Protein AF-A0A9E5RUR2-F1 (afdb_monomer_lite)

Sequence (190 aa):
MLRKEYLVLLLGFGLNFSSSQAFAQVNQTTQKNIPFQICAEAKNWVRPSASKQKEYLTNLKTRYSNAQIQALGGTYWTYNFFAFVDYPGGSGVFDINNLSGLWSLKKGDSTENKKCTPISSIKGKNEADIWLFNYQPIKIKWVNRNYVMVVKPIQKGWKSVHFSRLENQEKLPLTVVTESGKKLQVLKYE

Foldseek 3Di:
DDDDDDDDDDPPPPPPPPPPPDPPPPPPFPKDWWDKDFFKKQFAADQDDLVVLLVQVVVVPPPDDPVCSVCSLPPLCPAFKEKDQAQCPPVRVVSSCSSNRVVPDDVPSMDGDPVDDDRNPRDQAWKMKMKGFQKDWDTWMQTPNAIETEIAGHNGMMTIMMTTDPDRDNWHRYWYAYPVRHTGDYHTDD

Structure (mmCIF, N/CA/C/O backbone):
data_AF-A0A9E5RUR2-F1
#
_entry.id   AF-A0A9E5RUR2-F1
#
loop_
_atom_site.group_PDB
_atom_site.id
_atom_site.type_symbol
_atom_site.label_atom_id
_atom_site.label_alt_id
_atom_site.label_comp_id
_atom_site.labe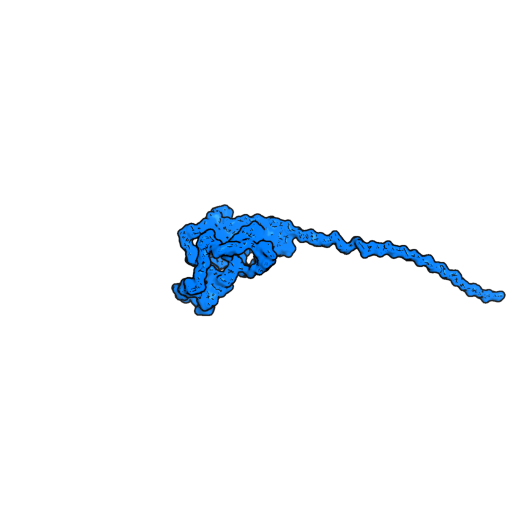l_asym_id
_atom_site.label_entity_id
_atom_site.label_seq_id
_atom_site.pdbx_PDB_ins_code
_atom_site.Cartn_x
_atom_site.Cartn_y
_atom_site.Cartn_z
_atom_site.occupancy
_atom_site.B_iso_or_equiv
_atom_site.auth_seq_id
_atom_site.auth_comp_id
_atom_site.auth_asym_id
_atom_site.auth_atom_id
_atom_site.pdbx_PDB_model_num
ATOM 1 N N . MET A 1 1 ? -11.014 -58.051 87.529 1.00 40.22 1 MET A N 1
ATOM 2 C CA . MET A 1 1 ? -9.684 -57.773 86.940 1.00 40.22 1 MET A CA 1
ATOM 3 C C . MET A 1 1 ? -9.913 -57.030 85.629 1.00 40.22 1 MET A C 1
ATOM 5 O O . MET A 1 1 ? -10.767 -57.453 84.865 1.00 40.22 1 MET A O 1
ATOM 9 N N . LEU A 1 2 ? -9.282 -55.865 85.465 1.00 44.00 2 LEU A N 1
ATOM 10 C CA . LEU A 1 2 ? -9.560 -54.837 84.451 1.00 44.00 2 LEU A CA 1
ATOM 11 C C . LEU A 1 2 ? -9.105 -55.200 83.023 1.00 44.00 2 LEU A C 1
ATOM 13 O O . LEU A 1 2 ? -8.036 -55.785 82.881 1.00 44.00 2 LEU A O 1
ATOM 17 N N . ARG A 1 3 ? -9.812 -54.678 82.002 1.00 39.91 3 ARG A N 1
ATOM 18 C CA . ARG A 1 3 ? -9.364 -53.673 80.986 1.00 39.91 3 ARG A CA 1
ATOM 19 C C . ARG A 1 3 ? -10.403 -53.641 79.835 1.00 39.91 3 ARG A C 1
ATOM 21 O O . ARG A 1 3 ? -10.704 -54.686 79.286 1.00 39.91 3 ARG A O 1
ATOM 28 N N . LYS A 1 4 ? -11.194 -52.577 79.622 1.00 46.53 4 LYS A N 1
ATOM 29 C CA . LYS A 1 4 ? -10.898 -51.284 78.955 1.00 46.53 4 LYS A CA 1
ATOM 30 C C . LYS A 1 4 ? -10.484 -51.490 77.480 1.00 46.53 4 LYS A C 1
ATOM 32 O O . LYS A 1 4 ? -9.401 -52.013 77.264 1.00 46.53 4 LYS A O 1
ATOM 37 N N . GLU A 1 5 ? -11.310 -51.073 76.505 1.00 44.47 5 GLU A N 1
ATOM 38 C CA . GLU A 1 5 ? -11.056 -49.887 75.650 1.00 44.47 5 GLU A CA 1
ATOM 39 C C . GLU A 1 5 ? -11.956 -49.734 74.389 1.00 44.47 5 GLU A C 1
ATOM 41 O O . GLU A 1 5 ? -12.167 -50.656 73.613 1.00 44.47 5 GLU A O 1
ATOM 46 N N . TYR A 1 6 ? -12.468 -48.501 74.276 1.00 44.66 6 TYR A N 1
ATOM 47 C CA . TYR A 1 6 ? -12.846 -47.625 73.153 1.00 44.66 6 TYR A CA 1
ATOM 48 C C . TYR A 1 6 ? -13.725 -48.042 71.955 1.00 44.66 6 TYR A C 1
ATOM 50 O O . TYR A 1 6 ? -13.314 -48.650 70.973 1.00 44.66 6 TYR A O 1
ATOM 58 N N . LEU A 1 7 ? -14.920 -47.447 72.015 1.00 43.47 7 LEU A N 1
ATOM 59 C CA . LEU A 1 7 ? -15.779 -46.944 70.945 1.00 43.47 7 LEU A CA 1
ATOM 60 C C . LEU A 1 7 ? -15.027 -45.943 70.036 1.00 43.47 7 LEU A C 1
ATOM 62 O O . LEU A 1 7 ? -14.484 -44.957 70.536 1.00 43.47 7 LEU A O 1
ATOM 66 N N . VAL A 1 8 ? -15.075 -46.128 68.714 1.00 46.00 8 VAL A N 1
ATOM 67 C CA . VAL A 1 8 ? -14.781 -45.071 67.729 1.00 46.00 8 VAL A CA 1
ATOM 68 C C . VAL A 1 8 ? -15.955 -44.987 66.756 1.00 46.00 8 VAL A C 1
ATOM 70 O O . VAL A 1 8 ? -16.108 -45.812 65.859 1.00 46.00 8 VAL A O 1
ATOM 73 N N . LEU A 1 9 ? -16.806 -43.983 66.969 1.00 47.66 9 LEU A N 1
ATOM 74 C CA . LEU A 1 9 ? -17.793 -43.510 66.001 1.00 47.66 9 LEU A CA 1
ATOM 75 C C . LEU A 1 9 ? -17.073 -42.600 64.996 1.00 47.66 9 LEU A C 1
ATOM 77 O O . LEU A 1 9 ? -16.611 -41.523 65.366 1.00 47.66 9 LEU A O 1
ATOM 81 N N . LEU A 1 10 ? -17.012 -43.003 63.728 1.00 46.03 10 LEU A N 1
ATOM 82 C CA . LEU A 1 10 ? -16.655 -42.109 62.625 1.00 46.03 10 LEU A CA 1
ATOM 83 C C . LEU A 1 10 ? -17.937 -41.663 61.917 1.00 46.03 10 LEU A C 1
ATOM 85 O O . LEU A 1 10 ? -18.484 -42.362 61.067 1.00 46.03 10 LEU A O 1
ATOM 89 N N . LEU A 1 11 ? -18.412 -40.474 62.291 1.00 46.78 11 LEU A N 1
ATOM 90 C CA . LEU A 1 11 ? -19.378 -39.697 61.519 1.00 46.78 11 LEU A CA 1
ATOM 91 C C . LEU A 1 11 ? -18.666 -39.145 60.278 1.00 46.78 11 LEU A C 1
ATOM 93 O O . LEU A 1 11 ? -17.965 -38.136 60.343 1.00 46.78 11 LEU A O 1
ATOM 97 N N . GLY A 1 12 ? -18.836 -39.817 59.141 1.00 43.31 12 GLY A N 1
ATOM 98 C CA . GLY A 1 12 ? -18.434 -39.296 57.839 1.00 43.31 12 GLY A CA 1
ATOM 99 C C . GLY A 1 12 ? -19.376 -38.179 57.393 1.00 43.31 12 GLY A C 1
ATOM 100 O O . GLY A 1 12 ? -20.397 -38.442 56.764 1.00 43.31 12 GLY A O 1
ATOM 101 N N . PHE A 1 13 ? -19.033 -36.930 57.708 1.00 48.16 13 PHE A N 1
ATOM 102 C CA . PHE A 1 13 ? -19.621 -35.749 57.075 1.00 48.16 13 PHE A CA 1
ATOM 103 C C . PHE A 1 13 ? -19.185 -35.698 55.603 1.00 48.16 13 PHE A C 1
ATOM 105 O O . PHE A 1 13 ? -18.086 -35.254 55.274 1.00 48.16 13 PHE A O 1
ATOM 112 N N . GLY A 1 14 ? -20.056 -36.160 54.706 1.00 42.34 14 GLY A N 1
ATOM 113 C CA . GLY A 1 14 ? -19.927 -35.939 53.269 1.00 42.34 14 GLY A CA 1
ATOM 114 C C . GLY A 1 14 ? -20.193 -34.473 52.932 1.00 42.34 14 GLY A C 1
ATOM 115 O O . GLY A 1 14 ? -21.334 -34.076 52.708 1.00 42.34 14 GLY A O 1
ATOM 116 N N . LEU A 1 15 ? -19.141 -33.656 52.902 1.00 51.44 15 LEU A N 1
ATOM 117 C CA . LEU A 1 15 ? -19.192 -32.317 52.324 1.00 51.44 15 LEU A CA 1
ATOM 118 C C . LEU A 1 15 ? -19.245 -32.452 50.797 1.00 51.44 15 LEU A C 1
ATOM 120 O O . LEU A 1 15 ? -18.219 -32.594 50.135 1.00 51.44 15 LEU A O 1
ATOM 124 N N . ASN A 1 16 ? -20.454 -32.401 50.237 1.00 46.28 16 ASN A N 1
ATOM 125 C CA . ASN A 1 16 ? -20.679 -32.206 48.805 1.00 46.28 16 ASN A CA 1
ATOM 126 C C . ASN A 1 16 ? -20.265 -30.779 48.409 1.00 46.28 16 ASN A C 1
ATOM 128 O O . ASN A 1 16 ? -21.106 -29.906 48.196 1.00 46.28 16 ASN A O 1
ATOM 132 N N . PHE A 1 17 ? -18.962 -30.519 48.305 1.00 48.41 17 PHE A N 1
ATOM 133 C CA . PHE A 1 17 ? -18.476 -29.355 47.573 1.00 48.41 17 PHE A CA 1
ATOM 134 C C . PHE A 1 17 ? -18.684 -29.618 46.080 1.00 48.41 17 PHE A C 1
ATOM 136 O O . PHE A 1 17 ? -17.860 -30.246 45.421 1.00 48.41 17 PHE A O 1
ATOM 143 N N . SER A 1 18 ? -19.804 -29.134 45.539 1.00 46.62 18 SER A N 1
ATOM 144 C CA . SER A 1 18 ? -19.985 -28.975 44.093 1.00 46.62 18 SER A CA 1
ATOM 145 C C . SER A 1 18 ? -19.058 -27.860 43.601 1.00 46.62 18 SER A C 1
ATOM 147 O O . SER A 1 18 ? -19.453 -26.706 43.454 1.00 46.62 18 SER A O 1
ATOM 149 N N . SER A 1 19 ? -17.790 -28.190 43.371 1.00 50.53 19 SER A N 1
ATOM 150 C CA . SER A 1 19 ? -16.776 -27.327 42.761 1.00 50.53 19 SER A CA 1
ATOM 151 C C . SER A 1 19 ? -16.984 -27.226 41.243 1.00 50.53 19 SER A C 1
ATOM 153 O O . SER A 1 19 ? -16.138 -27.608 40.441 1.00 50.53 19 SER A O 1
ATOM 155 N N . SER A 1 20 ? -18.141 -26.715 40.814 1.00 49.44 20 SER A N 1
ATOM 156 C CA . SER A 1 20 ? -18.468 -26.546 39.386 1.00 49.44 20 SER A CA 1
ATOM 157 C C . SER A 1 20 ? -19.026 -25.165 39.045 1.00 49.44 20 SER A C 1
ATOM 159 O O . SER A 1 20 ? -19.852 -25.022 38.151 1.00 49.44 20 SER A O 1
ATOM 161 N N . GLN A 1 21 ? -18.549 -24.123 39.726 1.00 49.12 21 GLN A N 1
ATOM 162 C CA . GLN A 1 21 ? -18.802 -22.729 39.343 1.00 49.12 21 GLN A CA 1
ATOM 163 C C . GLN A 1 21 ? -17.517 -21.900 39.435 1.00 49.12 21 GLN A C 1
ATOM 165 O O . GLN A 1 21 ? -17.414 -20.958 40.209 1.00 49.12 21 GLN A O 1
ATOM 170 N N . ALA A 1 22 ? -16.503 -22.270 38.654 1.00 50.56 22 ALA A N 1
ATOM 171 C CA . ALA A 1 22 ? -15.286 -21.468 38.525 1.00 50.56 22 ALA A CA 1
ATOM 172 C C . ALA A 1 22 ? -14.710 -21.468 37.100 1.00 50.56 22 ALA A C 1
ATOM 174 O O . ALA A 1 22 ? -13.510 -21.337 36.939 1.00 50.56 22 ALA A O 1
ATOM 175 N N . PHE A 1 23 ? -15.532 -21.602 36.052 1.00 48.41 23 PHE A N 1
ATOM 176 C CA . PHE A 1 23 ? -15.069 -21.440 34.663 1.00 48.41 23 PHE A CA 1
ATOM 177 C C . PHE A 1 23 ? -16.163 -20.853 33.767 1.00 48.41 23 PHE A C 1
ATOM 179 O O . PHE A 1 23 ? -16.603 -21.467 32.802 1.00 48.41 23 PHE A O 1
ATOM 186 N N . ALA A 1 24 ? -16.626 -19.646 34.086 1.00 46.50 24 ALA A N 1
ATOM 187 C CA . ALA A 1 24 ? -17.445 -18.865 33.159 1.00 46.50 24 ALA A CA 1
ATOM 188 C C . ALA A 1 24 ? -17.141 -17.364 33.249 1.00 46.50 24 ALA A C 1
ATOM 190 O O . ALA A 1 24 ? -18.028 -16.530 33.122 1.00 46.50 24 ALA A O 1
ATOM 191 N N . GLN A 1 25 ? -15.870 -16.994 33.420 1.00 43.62 25 GLN A N 1
ATOM 192 C CA . GLN A 1 25 ? -15.400 -15.718 32.880 1.00 43.62 25 GLN A CA 1
ATOM 193 C C . GLN A 1 25 ? -14.874 -15.983 31.474 1.00 43.62 25 GLN A C 1
ATOM 195 O O . GLN A 1 25 ? -13.675 -16.052 31.218 1.00 43.62 25 GLN A O 1
ATOM 200 N N . VAL A 1 26 ? -15.813 -16.219 30.555 1.00 50.88 26 VAL A N 1
ATOM 201 C CA . VAL A 1 26 ? -15.530 -16.204 29.122 1.00 50.88 26 VAL A CA 1
ATOM 202 C C . VAL A 1 26 ? -14.996 -14.812 28.818 1.00 50.88 26 VAL A C 1
ATOM 204 O O . VAL A 1 26 ? -15.726 -13.832 28.959 1.00 50.88 26 VAL A O 1
ATOM 207 N N . ASN A 1 27 ? -13.715 -14.735 28.452 1.00 52.34 27 ASN A N 1
ATOM 208 C CA . ASN A 1 27 ? -13.050 -13.534 27.963 1.00 52.34 27 ASN A CA 1
ATOM 209 C C . ASN A 1 27 ? -13.950 -12.832 26.941 1.00 52.34 27 ASN A C 1
ATOM 211 O O . ASN A 1 27 ? -13.979 -13.209 25.765 1.00 52.34 27 ASN A O 1
ATOM 215 N N . GLN A 1 28 ? -14.681 -11.804 27.376 1.00 53.41 28 GLN A N 1
ATOM 216 C CA . GLN A 1 28 ? -15.317 -10.871 26.465 1.00 53.41 28 GLN A CA 1
ATOM 217 C C . GLN A 1 28 ? -14.180 -10.192 25.713 1.00 53.41 28 GLN A C 1
ATOM 219 O O . GLN A 1 28 ? -13.524 -9.282 26.215 1.00 53.41 28 GLN A O 1
ATOM 224 N N . THR A 1 29 ? -13.892 -10.703 24.519 1.00 64.62 29 THR A N 1
ATOM 225 C CA . THR A 1 29 ? -12.925 -10.093 23.620 1.00 64.62 29 THR A CA 1
ATOM 226 C C . THR A 1 29 ? -13.444 -8.693 23.324 1.00 64.62 29 THR A C 1
ATOM 228 O O . THR A 1 29 ? -14.440 -8.536 22.616 1.00 64.62 29 THR A O 1
ATOM 231 N N . THR A 1 30 ? -12.812 -7.675 23.908 1.00 78.31 30 THR A N 1
ATOM 232 C CA . THR A 1 30 ? -13.179 -6.275 23.710 1.00 78.31 30 THR A CA 1
ATOM 233 C C . THR A 1 30 ? -12.906 -5.910 22.259 1.00 78.31 30 THR A C 1
ATOM 235 O O . THR A 1 30 ? -11.788 -5.595 21.857 1.00 78.31 30 THR A O 1
ATOM 238 N N . GLN A 1 31 ? -13.952 -6.016 21.442 1.00 90.88 31 GLN A N 1
ATOM 239 C CA . GLN A 1 31 ? -13.914 -5.670 20.035 1.00 90.88 31 GLN A CA 1
ATOM 240 C C . GLN A 1 31 ? -14.379 -4.228 19.865 1.00 90.88 31 GLN A C 1
ATOM 242 O O . GLN A 1 31 ? -15.533 -3.906 20.142 1.00 90.88 31 GLN A O 1
ATOM 247 N N . LYS A 1 32 ? -13.508 -3.372 19.336 1.00 95.38 32 LYS A N 1
ATOM 248 C CA . LYS A 1 32 ? -13.843 -1.978 19.019 1.00 95.38 32 LYS A CA 1
ATOM 249 C C . LYS A 1 32 ? -13.792 -1.756 17.513 1.00 95.38 32 LYS A C 1
ATOM 251 O O . LYS A 1 32 ? -12.826 -2.149 16.866 1.00 95.38 32 LYS A O 1
ATOM 256 N N . ASN A 1 33 ? -14.820 -1.129 16.943 1.00 97.44 33 ASN A N 1
ATOM 257 C CA . ASN A 1 33 ? -14.765 -0.678 15.551 1.00 97.44 33 ASN A CA 1
ATOM 258 C C . ASN A 1 33 ? -13.808 0.515 15.446 1.00 97.44 33 ASN A C 1
ATOM 260 O O . ASN A 1 33 ? -13.862 1.426 16.272 1.00 97.44 33 ASN A O 1
ATOM 264 N N . ILE A 1 34 ? -12.947 0.500 14.433 1.00 97.62 34 ILE A N 1
ATOM 265 C CA . ILE A 1 34 ? -11.976 1.558 14.166 1.00 97.62 34 ILE A CA 1
ATOM 266 C C . ILE A 1 34 ? -12.432 2.306 12.912 1.00 97.62 34 ILE A C 1
ATOM 268 O O . ILE A 1 34 ? -12.448 1.710 11.829 1.00 97.62 34 ILE A O 1
ATOM 272 N N . PRO A 1 35 ? -12.849 3.578 13.040 1.00 97.25 35 PRO A N 1
ATOM 273 C CA . PRO A 1 35 ? -13.135 4.415 11.886 1.00 97.25 35 PRO A CA 1
ATOM 274 C C . PRO A 1 35 ? -11.892 4.551 11.008 1.00 97.25 35 PRO A C 1
ATOM 276 O O . PRO A 1 35 ? -10.777 4.664 11.514 1.00 97.25 35 PRO A O 1
ATOM 279 N N . PHE A 1 36 ? -12.096 4.567 9.696 1.00 97.06 36 PHE A N 1
ATOM 280 C CA . PHE A 1 36 ? -11.038 4.808 8.724 1.00 97.06 36 PHE A CA 1
ATOM 281 C C . PHE A 1 36 ? -11.534 5.748 7.631 1.00 97.06 36 PHE A C 1
ATOM 283 O O . PHE A 1 36 ? -12.740 5.905 7.426 1.00 97.06 36 PHE A O 1
ATOM 290 N N . GLN A 1 37 ? -10.595 6.354 6.916 1.00 97.00 37 GLN A N 1
ATOM 291 C CA . GLN A 1 37 ? -10.859 7.239 5.791 1.00 97.00 37 GLN A CA 1
ATOM 292 C C . GLN A 1 37 ? -10.083 6.759 4.569 1.00 97.00 37 GLN A C 1
ATOM 294 O O . GLN A 1 37 ? -8.944 6.319 4.686 1.00 97.00 37 GLN A O 1
ATOM 299 N N . ILE A 1 38 ? -10.700 6.841 3.389 1.00 97.56 38 ILE A N 1
ATOM 300 C CA . ILE A 1 38 ? -9.982 6.682 2.121 1.00 97.56 38 ILE A CA 1
ATOM 301 C C . ILE A 1 38 ? -9.390 8.051 1.782 1.00 97.56 38 ILE A C 1
ATOM 303 O O . ILE A 1 38 ? -10.133 9.013 1.575 1.00 97.56 38 ILE A O 1
ATOM 307 N N . CYS A 1 39 ? -8.064 8.135 1.780 1.00 96.19 39 CYS A N 1
ATOM 308 C CA . CYS A 1 39 ? -7.330 9.392 1.663 1.00 96.19 39 CYS A CA 1
ATOM 309 C C . CYS A 1 39 ? -6.874 9.693 0.246 1.00 96.19 39 CYS A C 1
ATOM 311 O O . CYS A 1 39 ? -6.894 10.843 -0.182 1.00 96.19 39 CYS A O 1
ATOM 313 N N . ALA A 1 40 ? -6.564 8.653 -0.513 1.00 96.50 40 ALA A N 1
ATOM 314 C CA . ALA A 1 40 ? -6.399 8.743 -1.948 1.00 96.50 40 ALA A CA 1
ATOM 315 C C . ALA A 1 40 ? -6.949 7.473 -2.588 1.00 96.50 40 ALA A C 1
ATOM 317 O O . ALA A 1 40 ? -6.889 6.393 -1.999 1.00 96.50 40 ALA A O 1
ATOM 318 N N . GLU A 1 41 ? -7.503 7.597 -3.787 1.00 97.69 41 GLU A N 1
ATOM 319 C CA . GLU A 1 41 ? -8.008 6.457 -4.539 1.00 97.69 41 GLU A CA 1
ATOM 320 C C . GLU A 1 41 ? -7.836 6.672 -6.038 1.00 97.69 41 GLU A C 1
ATOM 322 O O . GLU A 1 41 ? -8.225 7.707 -6.569 1.00 97.69 41 GLU A O 1
ATOM 327 N N . ALA A 1 42 ? -7.342 5.649 -6.730 1.00 98.12 42 ALA A N 1
ATOM 328 C CA . ALA A 1 42 ? -7.355 5.562 -8.182 1.00 98.12 42 ALA A CA 1
ATOM 329 C C . ALA A 1 42 ? -8.209 4.360 -8.606 1.00 98.12 42 ALA A C 1
ATOM 331 O O . ALA A 1 42 ? -7.714 3.241 -8.733 1.00 98.12 42 ALA A O 1
ATOM 332 N N . LYS A 1 43 ? -9.518 4.571 -8.801 1.00 97.25 43 LYS A N 1
ATOM 333 C CA . LYS A 1 43 ? -10.512 3.494 -9.024 1.00 97.25 43 LYS A CA 1
ATOM 334 C C . LYS A 1 43 ? -10.240 2.645 -10.262 1.00 97.25 43 LYS A C 1
ATOM 336 O O . LYS A 1 43 ? -10.557 1.461 -10.288 1.00 97.25 43 LYS A O 1
ATOM 341 N N . ASN A 1 44 ? -9.693 3.269 -11.300 1.00 96.44 44 ASN A N 1
ATOM 342 C CA . ASN A 1 44 ? -9.475 2.637 -12.598 1.00 96.44 44 ASN A CA 1
ATOM 343 C C . ASN A 1 44 ? -8.040 2.164 -12.812 1.00 96.44 44 ASN A C 1
ATOM 345 O O . ASN A 1 44 ? -7.762 1.580 -13.857 1.00 96.44 44 ASN A O 1
ATOM 349 N N . TRP A 1 45 ? -7.152 2.402 -11.847 1.00 97.62 45 TRP A N 1
ATOM 350 C CA . TRP A 1 45 ? -5.760 2.011 -11.972 1.00 97.62 45 TRP A CA 1
ATOM 351 C C . TRP A 1 45 ? -5.624 0.492 -12.026 1.00 97.62 45 TRP A C 1
ATOM 353 O O . TRP A 1 45 ? -6.193 -0.230 -11.209 1.00 97.62 45 TRP A O 1
ATOM 363 N N . VAL A 1 46 ? -4.842 0.014 -12.984 1.00 97.00 46 VAL A N 1
ATOM 364 C CA . VAL A 1 46 ? -4.497 -1.397 -13.126 1.00 97.00 46 VAL A CA 1
ATOM 365 C C . VAL A 1 46 ? -3.000 -1.503 -12.910 1.00 97.00 46 VAL A C 1
ATOM 367 O O . VAL A 1 46 ? -2.235 -0.806 -13.579 1.00 97.00 46 VAL A O 1
ATOM 370 N N . ARG A 1 47 ? -2.582 -2.386 -11.995 1.00 96.19 47 ARG A N 1
ATOM 371 C CA . ARG A 1 47 ? -1.159 -2.670 -11.795 1.00 96.19 47 ARG A CA 1
ATOM 372 C C . ARG A 1 47 ? -0.531 -3.055 -13.142 1.00 96.19 47 ARG A C 1
ATOM 374 O O . ARG A 1 47 ? -1.112 -3.891 -13.839 1.00 96.19 47 ARG A O 1
ATOM 381 N N . PRO A 1 48 ? 0.619 -2.471 -13.530 1.00 97.31 48 PRO A N 1
ATOM 382 C CA . PRO A 1 48 ? 1.267 -2.815 -14.789 1.00 97.31 48 PRO A CA 1
ATOM 383 C C . PRO A 1 48 ? 1.490 -4.324 -14.937 1.00 97.31 48 PRO A C 1
ATOM 385 O O . PRO A 1 48 ? 1.626 -5.062 -13.965 1.00 97.31 48 PRO A O 1
ATOM 388 N N . SER A 1 49 ? 1.572 -4.804 -16.175 1.00 96.88 49 SER A N 1
ATOM 389 C CA . SER A 1 49 ? 2.049 -6.168 -16.421 1.00 96.88 49 SER A CA 1
ATOM 390 C C . SER A 1 49 ? 3.499 -6.320 -15.948 1.00 96.88 49 SER A C 1
ATOM 392 O O . SER A 1 49 ? 4.265 -5.359 -16.038 1.00 96.88 49 SER A O 1
ATOM 394 N N . ALA A 1 50 ? 3.912 -7.537 -15.590 1.00 96.94 50 ALA A N 1
ATOM 395 C CA . ALA A 1 50 ? 5.297 -7.850 -15.229 1.00 96.94 50 ALA A CA 1
ATOM 396 C C . ALA A 1 50 ? 6.328 -7.363 -16.269 1.00 96.94 50 ALA A C 1
ATOM 398 O O . ALA A 1 50 ? 7.359 -6.811 -15.900 1.00 96.94 50 ALA A O 1
ATOM 399 N N . SER A 1 51 ? 6.029 -7.506 -17.566 1.00 97.62 51 SER A N 1
ATOM 400 C CA . SER A 1 51 ? 6.901 -7.023 -18.647 1.00 97.62 51 SER A CA 1
ATOM 401 C C . SER A 1 51 ? 7.095 -5.501 -18.591 1.00 97.62 51 SER A C 1
ATOM 403 O O . SER A 1 51 ? 8.232 -5.049 -18.488 1.00 97.62 51 SER A O 1
ATOM 405 N N . LYS A 1 52 ? 6.005 -4.722 -18.531 1.00 98.00 52 LYS A N 1
ATOM 406 C CA . LYS A 1 52 ? 6.059 -3.256 -18.366 1.00 98.00 52 LYS A CA 1
ATOM 407 C C . LYS A 1 52 ? 6.766 -2.814 -17.086 1.00 98.00 52 LYS A C 1
ATOM 409 O O . LYS A 1 52 ? 7.494 -1.831 -17.108 1.00 98.00 52 LYS A O 1
ATOM 414 N N . GLN A 1 53 ? 6.562 -3.524 -15.976 1.00 97.94 53 GLN A N 1
ATOM 415 C CA . GLN A 1 53 ? 7.263 -3.231 -14.725 1.00 97.94 53 GLN A CA 1
ATOM 416 C C . GLN A 1 53 ? 8.773 -3.427 -14.884 1.00 97.94 53 GLN A C 1
ATOM 418 O O . GLN A 1 53 ? 9.553 -2.552 -14.522 1.00 97.94 53 GLN A O 1
ATOM 423 N N . LYS A 1 54 ? 9.191 -4.554 -15.467 1.00 97.19 54 LYS A N 1
ATOM 424 C CA . LYS A 1 54 ? 10.604 -4.851 -15.715 1.00 97.19 54 LYS A CA 1
ATOM 425 C C . LYS A 1 54 ? 11.250 -3.826 -16.643 1.00 97.19 54 LYS A C 1
ATOM 427 O O . LYS A 1 54 ? 12.347 -3.353 -16.359 1.00 97.19 54 LYS A O 1
ATOM 432 N N . GLU A 1 55 ? 10.566 -3.495 -17.734 1.00 97.56 55 GLU A N 1
ATOM 433 C CA . GLU A 1 55 ? 10.986 -2.475 -18.696 1.00 97.56 55 GLU A CA 1
ATOM 434 C C . GLU A 1 55 ? 11.169 -1.119 -18.005 1.00 97.56 55 GLU A C 1
ATOM 436 O O . GLU A 1 55 ? 12.238 -0.519 -18.096 1.00 97.56 55 GLU A O 1
ATOM 441 N N . TYR A 1 56 ? 10.172 -0.680 -17.233 1.00 97.44 56 TYR A N 1
ATOM 442 C CA . TYR A 1 56 ? 10.238 0.570 -16.482 1.00 97.44 56 TYR A CA 1
ATOM 443 C C . TYR A 1 56 ? 11.425 0.612 -15.514 1.00 97.44 56 TYR A C 1
ATOM 445 O O . TYR A 1 56 ? 12.220 1.550 -15.555 1.00 97.44 56 TYR A O 1
ATOM 453 N N . LEU A 1 57 ? 11.592 -0.422 -14.683 1.00 96.69 57 LEU A N 1
ATOM 454 C CA . LEU A 1 57 ? 12.694 -0.475 -13.718 1.00 96.69 57 LEU A CA 1
ATOM 455 C C . LEU A 1 57 ? 14.067 -0.526 -14.405 1.00 96.69 57 LEU A C 1
ATOM 457 O O . LEU A 1 57 ? 15.027 0.028 -13.880 1.00 96.69 57 LEU A O 1
ATOM 461 N N . THR A 1 58 ? 14.157 -1.142 -15.587 1.00 96.44 58 THR A N 1
ATOM 462 C CA . THR A 1 58 ? 15.381 -1.170 -16.406 1.00 96.44 58 THR A CA 1
ATOM 463 C C . THR A 1 58 ? 15.710 0.216 -16.969 1.00 96.44 58 THR A C 1
ATOM 465 O O . THR A 1 58 ? 16.878 0.602 -17.038 1.00 96.44 58 THR A O 1
ATOM 468 N N . ASN A 1 59 ? 14.686 0.989 -17.336 1.00 96.25 59 ASN A N 1
ATOM 469 C CA . ASN A 1 59 ? 14.842 2.345 -17.859 1.00 96.25 59 ASN A CA 1
ATOM 470 C C . ASN A 1 59 ? 15.243 3.364 -16.781 1.00 96.25 59 ASN A C 1
ATOM 472 O O . ASN A 1 59 ? 15.847 4.386 -17.111 1.00 96.25 59 ASN A O 1
ATOM 476 N N . LEU A 1 60 ? 15.001 3.073 -15.498 1.00 92.88 60 LEU A N 1
ATOM 477 C CA . LEU A 1 60 ? 15.544 3.822 -14.358 1.00 92.88 60 LEU A CA 1
ATOM 478 C C . LEU A 1 60 ? 17.014 3.453 -14.100 1.00 92.88 60 LEU A C 1
ATOM 480 O O . LEU A 1 60 ? 17.381 2.988 -13.015 1.00 92.88 60 LEU A O 1
ATOM 484 N N . LYS A 1 61 ? 17.846 3.645 -15.134 1.00 80.25 61 LYS A N 1
ATOM 485 C CA . LYS A 1 61 ? 19.278 3.321 -15.155 1.00 80.25 61 LYS A CA 1
ATOM 486 C C . LYS A 1 61 ? 19.938 3.714 -13.829 1.00 80.25 61 LYS A C 1
ATOM 488 O O . LYS A 1 61 ? 19.701 4.807 -13.329 1.00 80.25 61 LYS A O 1
ATOM 493 N N . THR A 1 62 ? 20.739 2.793 -13.288 1.00 84.75 62 THR A N 1
ATOM 494 C CA . THR A 1 62 ? 21.541 2.903 -12.050 1.00 84.75 62 THR A CA 1
ATOM 495 C C . THR A 1 62 ? 20.797 3.058 -10.716 1.00 84.75 62 THR A C 1
ATOM 497 O O . THR A 1 62 ? 21.448 2.944 -9.679 1.00 84.75 62 THR A O 1
ATOM 500 N N . ARG A 1 63 ? 19.463 3.227 -10.680 1.00 93.56 63 ARG A N 1
ATOM 501 C CA . ARG A 1 63 ? 18.719 3.309 -9.403 1.00 93.56 63 ARG 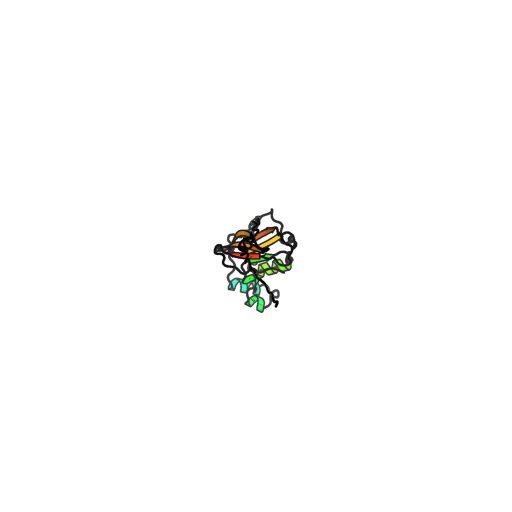A CA 1
ATOM 502 C C . ARG A 1 63 ? 18.514 1.949 -8.736 1.00 93.56 63 ARG A C 1
ATOM 504 O O . ARG A 1 63 ? 18.640 1.852 -7.518 1.00 93.56 63 ARG A O 1
ATOM 511 N N . TYR A 1 64 ? 18.178 0.921 -9.517 1.00 94.31 64 TYR A N 1
ATOM 512 C CA . TYR A 1 64 ? 17.866 -0.419 -9.012 1.00 94.31 64 TYR A CA 1
ATOM 513 C C . TYR A 1 64 ? 18.863 -1.454 -9.521 1.00 94.31 64 TYR A C 1
ATOM 515 O O . TYR A 1 64 ? 19.276 -1.435 -10.680 1.00 94.31 64 TYR A O 1
ATOM 523 N N . SER A 1 65 ? 19.236 -2.385 -8.644 1.00 94.00 65 SER A N 1
ATOM 524 C CA . SER A 1 65 ? 20.107 -3.504 -9.005 1.00 94.00 65 SER A CA 1
ATOM 525 C C . SER A 1 65 ? 19.425 -4.451 -9.997 1.00 94.00 65 SER A C 1
ATOM 527 O O . SER A 1 65 ? 18.199 -4.592 -10.012 1.00 94.00 65 SER A O 1
ATOM 529 N N . ASN A 1 66 ? 20.225 -5.194 -10.768 1.00 94.19 66 ASN A N 1
ATOM 530 C CA . ASN A 1 66 ? 19.705 -6.241 -11.652 1.00 94.19 66 ASN A CA 1
ATOM 531 C C . ASN A 1 66 ? 18.832 -7.251 -10.892 1.00 94.19 66 ASN A C 1
ATOM 533 O O . ASN A 1 66 ? 17.794 -7.658 -11.405 1.00 94.19 66 ASN A O 1
ATOM 537 N N . ALA A 1 67 ? 19.197 -7.611 -9.656 1.00 94.25 67 ALA A N 1
ATOM 538 C CA . ALA A 1 67 ? 18.400 -8.507 -8.821 1.00 94.25 67 ALA A CA 1
ATOM 539 C C . ALA A 1 67 ? 17.000 -7.935 -8.525 1.00 94.25 67 ALA A C 1
ATOM 541 O O . ALA A 1 67 ? 16.003 -8.634 -8.701 1.00 94.25 67 ALA A O 1
ATOM 542 N N . GLN A 1 68 ? 16.905 -6.652 -8.154 1.00 93.19 68 GLN A N 1
ATOM 543 C CA . GLN A 1 68 ? 15.616 -5.983 -7.931 1.00 93.19 68 GLN A CA 1
ATOM 544 C C . GLN A 1 68 ? 14.772 -5.921 -9.208 1.00 93.19 68 GLN A C 1
ATOM 546 O O . GLN A 1 68 ? 13.568 -6.167 -9.151 1.00 93.19 68 GLN A O 1
ATOM 551 N N . ILE A 1 69 ? 15.397 -5.646 -10.356 1.00 95.06 69 ILE A N 1
ATOM 552 C CA . ILE A 1 69 ? 14.723 -5.609 -11.661 1.00 95.06 69 ILE A CA 1
ATOM 553 C C . ILE A 1 69 ? 14.170 -6.992 -12.031 1.00 95.06 69 ILE A C 1
ATOM 555 O O . ILE A 1 69 ? 13.010 -7.099 -12.431 1.00 95.06 69 ILE A O 1
ATOM 559 N N . GLN A 1 70 ? 14.962 -8.062 -11.884 1.00 94.88 70 GLN A N 1
ATOM 560 C CA . GLN A 1 70 ? 14.496 -9.429 -12.162 1.00 94.88 70 GLN A CA 1
ATOM 561 C C . GLN A 1 70 ? 13.371 -9.852 -11.211 1.00 94.88 70 GLN A C 1
ATOM 563 O O . GLN A 1 70 ? 12.435 -10.525 -11.634 1.00 94.88 70 GLN A O 1
ATOM 568 N N . ALA A 1 71 ? 13.418 -9.395 -9.959 1.00 94.88 71 ALA A N 1
ATOM 569 C CA . ALA A 1 71 ? 12.348 -9.580 -8.986 1.00 94.88 71 ALA A CA 1
ATOM 570 C C . ALA A 1 71 ? 11.164 -8.604 -9.171 1.00 94.88 71 ALA A C 1
ATOM 572 O O . ALA A 1 71 ? 10.275 -8.572 -8.323 1.00 94.88 71 ALA A O 1
ATOM 573 N N . LEU A 1 72 ? 11.141 -7.798 -10.243 1.00 93.94 72 LEU A N 1
ATOM 574 C CA . LEU A 1 72 ? 10.094 -6.816 -10.574 1.00 93.94 72 LEU A CA 1
ATOM 575 C C . LEU A 1 72 ? 9.871 -5.716 -9.520 1.00 93.94 72 LEU A C 1
ATOM 577 O O . LEU A 1 72 ? 8.866 -5.012 -9.561 1.00 93.94 72 LEU A O 1
ATOM 581 N N . GLY A 1 73 ? 10.811 -5.545 -8.592 1.00 88.12 73 GLY A N 1
ATOM 582 C CA . GLY A 1 73 ? 10.675 -4.693 -7.410 1.00 88.12 73 GLY A CA 1
ATOM 583 C C . GLY A 1 73 ? 10.536 -5.459 -6.090 1.00 88.12 73 GLY A C 1
ATOM 584 O O . GLY A 1 73 ? 10.393 -4.851 -5.031 1.00 88.12 73 GLY A O 1
ATOM 585 N N . GLY A 1 74 ? 10.612 -6.792 -6.130 1.00 91.56 74 GLY A N 1
ATOM 586 C CA . GLY A 1 74 ? 10.685 -7.656 -4.956 1.00 91.56 74 GLY A CA 1
ATOM 587 C C . GLY A 1 74 ? 9.386 -7.688 -4.153 1.00 91.56 74 GLY A C 1
ATOM 588 O O . GLY A 1 74 ? 8.308 -7.994 -4.672 1.00 91.56 74 GLY A O 1
ATOM 589 N N . THR A 1 75 ? 9.482 -7.397 -2.858 1.00 91.88 75 THR A N 1
ATOM 590 C CA . THR A 1 75 ? 8.340 -7.428 -1.932 1.00 91.88 75 THR A CA 1
ATOM 591 C C . THR A 1 75 ? 7.270 -6.401 -2.306 1.00 91.88 75 THR A C 1
ATOM 593 O O . THR A 1 75 ? 6.085 -6.726 -2.302 1.00 91.88 75 THR A O 1
ATOM 596 N N . TYR A 1 76 ? 7.649 -5.198 -2.741 1.00 93.81 76 TYR A N 1
ATOM 597 C CA . TYR A 1 76 ? 6.679 -4.179 -3.158 1.00 93.81 76 TYR A CA 1
ATOM 598 C C . TYR A 1 76 ? 5.862 -4.598 -4.387 1.00 93.81 76 TYR A C 1
ATOM 600 O O . TYR A 1 76 ? 4.698 -4.229 -4.512 1.00 93.81 76 TYR A O 1
ATOM 608 N N . TRP A 1 77 ? 6.416 -5.423 -5.275 1.00 95.38 77 TRP A N 1
ATOM 609 C CA . TRP A 1 77 ? 5.666 -5.920 -6.428 1.00 95.38 77 TRP A CA 1
ATOM 610 C C . TRP A 1 77 ? 4.707 -7.063 -6.088 1.00 95.38 77 TRP A C 1
ATOM 612 O O . TRP A 1 77 ? 3.670 -7.229 -6.728 1.00 95.38 77 TRP A O 1
ATOM 622 N N . THR A 1 78 ? 5.049 -7.880 -5.096 1.00 92.62 78 THR A N 1
ATOM 623 C CA . THR A 1 78 ? 4.319 -9.119 -4.780 1.00 92.62 78 THR A CA 1
ATOM 624 C C . THR A 1 78 ? 3.216 -8.916 -3.746 1.00 92.62 78 THR A C 1
ATOM 626 O O . THR A 1 78 ? 2.238 -9.663 -3.727 1.00 92.62 78 THR A O 1
ATOM 629 N N . TYR A 1 79 ? 3.321 -7.876 -2.919 1.00 96.81 79 TYR A N 1
ATOM 630 C CA . TYR A 1 79 ? 2.337 -7.576 -1.887 1.00 96.81 79 TYR A CA 1
ATOM 631 C C . TYR A 1 79 ? 1.203 -6.679 -2.415 1.00 96.81 79 TYR A C 1
ATOM 633 O O . TYR A 1 79 ? 1.374 -5.861 -3.324 1.00 96.81 79 TYR A O 1
ATOM 641 N N . ASN A 1 80 ? 0.016 -6.840 -1.821 1.00 97.88 80 ASN A N 1
ATOM 642 C CA . ASN A 1 80 ? -1.181 -6.038 -2.118 1.00 97.88 80 ASN A CA 1
ATOM 643 C C . ASN A 1 80 ? -1.566 -5.081 -0.981 1.00 97.88 80 ASN A C 1
ATOM 645 O O . ASN A 1 80 ? -2.544 -4.347 -1.110 1.00 97.88 80 ASN A O 1
ATOM 649 N N . PHE A 1 81 ? -0.818 -5.111 0.122 1.00 98.38 81 PHE A N 1
ATOM 650 C CA . PHE A 1 81 ? -1.063 -4.304 1.310 1.00 98.38 81 PHE A CA 1
ATOM 651 C C . PHE A 1 81 ? 0.267 -3.807 1.849 1.00 98.38 81 PHE A C 1
ATOM 653 O O . PHE A 1 81 ? 1.096 -4.635 2.234 1.00 98.38 81 PHE A O 1
ATOM 660 N N . PHE A 1 82 ? 0.462 -2.492 1.888 1.00 97.50 82 PHE A N 1
ATOM 661 C CA . PHE A 1 82 ? 1.608 -1.874 2.559 1.00 97.50 82 PHE A CA 1
ATOM 662 C C . PHE A 1 82 ? 1.085 -1.079 3.743 1.00 97.50 82 PHE A C 1
ATOM 664 O O . PHE A 1 82 ? 0.186 -0.269 3.558 1.00 97.50 82 PHE A O 1
ATOM 671 N N . ALA A 1 83 ? 1.600 -1.329 4.937 1.00 96.12 83 ALA A N 1
ATOM 672 C CA . ALA A 1 83 ? 1.196 -0.636 6.149 1.00 96.12 83 ALA A CA 1
ATOM 673 C C . ALA A 1 83 ? 2.334 0.253 6.644 1.00 96.12 83 ALA A C 1
ATOM 675 O O . ALA A 1 83 ? 3.461 -0.218 6.803 1.00 96.12 83 ALA A O 1
ATOM 676 N N . PHE A 1 84 ? 2.004 1.506 6.923 1.00 94.38 84 PHE A N 1
ATOM 677 C CA . PHE A 1 84 ? 2.918 2.545 7.364 1.00 94.38 84 PHE A CA 1
ATOM 678 C C . PHE A 1 84 ? 2.447 3.084 8.705 1.00 94.38 84 PHE A C 1
ATOM 680 O O . PHE A 1 84 ? 1.269 3.404 8.881 1.00 94.38 84 PHE A O 1
ATOM 687 N N . VAL A 1 85 ? 3.378 3.191 9.642 1.00 93.88 85 VAL A N 1
ATOM 688 C CA . VAL A 1 85 ? 3.180 3.936 10.891 1.00 93.88 85 VAL A CA 1
ATOM 689 C C . VAL A 1 85 ? 4.003 5.212 10.935 1.00 93.88 85 VAL A C 1
ATOM 691 O O . VAL A 1 85 ? 3.675 6.106 11.702 1.00 93.88 85 VAL A O 1
ATOM 694 N N . ASP A 1 86 ? 5.008 5.317 10.073 1.00 92.12 86 ASP A N 1
A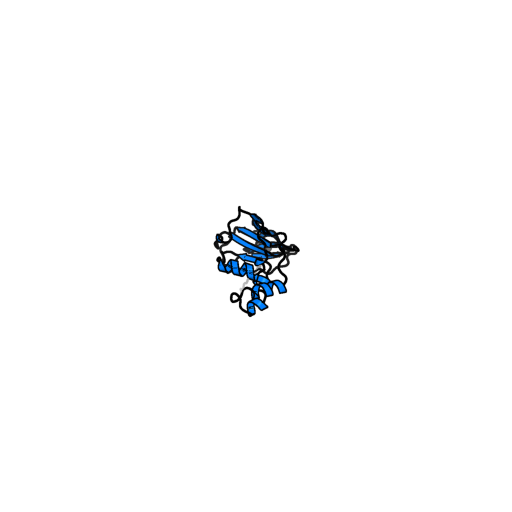TOM 695 C CA . ASP A 1 86 ? 5.871 6.474 9.912 1.00 92.12 86 ASP A CA 1
ATOM 696 C C . ASP A 1 86 ? 6.057 6.774 8.429 1.00 92.12 86 ASP A C 1
ATOM 698 O O . ASP A 1 86 ? 5.904 5.904 7.565 1.00 92.12 86 ASP A O 1
ATOM 702 N N . TYR A 1 87 ? 6.382 8.030 8.137 1.00 91.62 87 TYR A N 1
ATOM 703 C CA . TYR A 1 87 ? 6.706 8.462 6.789 1.00 91.62 87 TYR A CA 1
ATOM 704 C C . TYR A 1 87 ? 8.020 7.816 6.305 1.00 91.62 87 TYR A C 1
ATOM 706 O O . TYR A 1 87 ? 9.069 8.093 6.889 1.00 91.62 87 TYR A O 1
ATOM 714 N N . PRO A 1 88 ? 8.023 7.071 5.180 1.00 89.88 88 PRO A N 1
ATOM 715 C CA . PRO A 1 88 ? 9.236 6.467 4.605 1.00 89.88 88 PRO A CA 1
ATOM 716 C C . PRO A 1 88 ? 10.306 7.461 4.113 1.00 89.88 88 PRO A C 1
ATOM 718 O O . PRO A 1 88 ? 11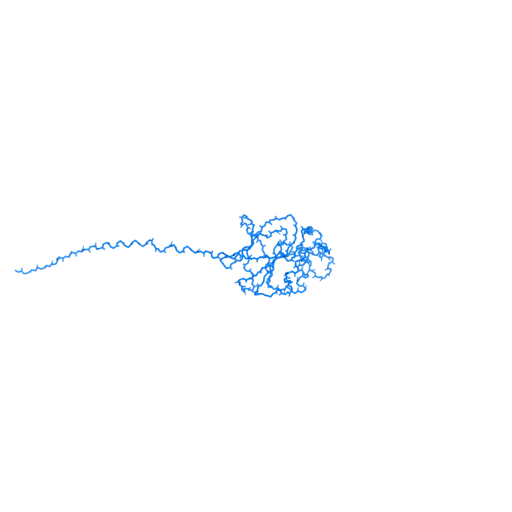.325 7.058 3.553 1.00 89.88 88 PRO A O 1
ATOM 721 N N . GLY A 1 89 ? 10.064 8.769 4.231 1.00 92.56 89 GLY A N 1
ATOM 722 C CA . GLY A 1 89 ? 10.859 9.798 3.571 1.00 92.56 89 GLY A CA 1
ATOM 723 C C . GLY A 1 89 ? 10.514 9.937 2.085 1.00 92.56 89 GLY A C 1
ATOM 724 O O . GLY A 1 89 ? 9.889 9.067 1.478 1.00 92.56 89 GLY A O 1
ATOM 725 N N . GLY A 1 90 ? 10.944 11.046 1.474 1.00 91.44 90 GLY A N 1
ATOM 726 C CA . GLY A 1 90 ? 10.650 11.323 0.061 1.00 91.44 90 GLY A CA 1
ATOM 727 C C . GLY A 1 90 ? 11.232 10.262 -0.871 1.00 91.44 90 GLY A C 1
ATOM 728 O O . GLY A 1 90 ? 10.536 9.749 -1.744 1.00 91.44 90 GLY A O 1
ATOM 729 N N . SER A 1 91 ? 12.484 9.868 -0.626 1.00 92.69 91 SER A N 1
ATOM 730 C CA . SER A 1 91 ? 13.153 8.795 -1.370 1.00 92.69 91 SER A CA 1
ATOM 731 C C . SER A 1 91 ? 12.495 7.431 -1.154 1.00 92.69 91 SER A C 1
ATOM 733 O O . SER A 1 91 ? 12.363 6.672 -2.109 1.00 92.69 91 SER A O 1
ATOM 735 N N . GLY A 1 92 ? 12.043 7.127 0.069 1.00 93.44 92 GLY A N 1
ATOM 736 C CA . GLY A 1 92 ? 11.350 5.872 0.362 1.00 93.44 92 GLY A CA 1
ATOM 737 C C . GLY A 1 92 ? 10.007 5.792 -0.355 1.00 93.44 92 GLY A C 1
ATOM 738 O O . GLY A 1 92 ? 9.734 4.809 -1.036 1.00 93.44 92 GLY A O 1
ATOM 739 N N . VAL A 1 93 ? 9.198 6.855 -0.304 1.00 93.69 93 VAL A N 1
ATOM 740 C CA . VAL A 1 93 ? 7.935 6.923 -1.057 1.00 93.69 93 VAL A CA 1
ATOM 741 C C . VAL A 1 93 ? 8.172 6.829 -2.564 1.00 93.69 93 VAL A C 1
ATOM 743 O O . VAL A 1 93 ? 7.434 6.125 -3.253 1.00 93.69 93 VAL A O 1
ATOM 746 N N . PHE A 1 94 ? 9.218 7.478 -3.081 1.00 94.06 94 PHE A N 1
ATOM 747 C CA . PHE A 1 94 ? 9.612 7.345 -4.482 1.00 94.06 94 PHE A CA 1
ATOM 748 C C . PHE A 1 94 ? 9.909 5.884 -4.850 1.00 94.06 94 PHE A C 1
ATOM 750 O O . PHE A 1 94 ? 9.344 5.368 -5.815 1.00 94.06 94 PHE A O 1
ATOM 757 N N . ASP A 1 95 ? 10.729 5.187 -4.060 1.00 94.88 95 ASP A N 1
ATOM 758 C CA . ASP A 1 95 ? 11.058 3.785 -4.321 1.00 94.88 95 ASP A CA 1
ATOM 759 C C . ASP A 1 95 ? 9.837 2.870 -4.202 1.00 94.88 95 ASP A C 1
ATOM 761 O O . ASP A 1 95 ? 9.613 2.044 -5.084 1.00 94.88 95 ASP A O 1
ATOM 765 N N . ILE A 1 96 ? 8.992 3.050 -3.186 1.00 95.56 96 ILE A N 1
ATOM 766 C CA . ILE A 1 96 ? 7.752 2.276 -3.037 1.00 95.56 96 ILE A CA 1
ATOM 767 C C . ILE A 1 96 ? 6.857 2.469 -4.266 1.00 95.56 96 ILE A C 1
ATOM 769 O O . ILE A 1 96 ? 6.328 1.490 -4.799 1.00 95.56 96 ILE A O 1
ATOM 773 N N . ASN A 1 97 ? 6.708 3.700 -4.763 1.00 96.00 97 ASN A N 1
ATOM 774 C CA . ASN A 1 97 ? 5.887 3.983 -5.942 1.00 96.00 97 ASN A CA 1
ATOM 775 C C . ASN A 1 97 ? 6.412 3.273 -7.197 1.00 96.00 97 ASN A C 1
ATOM 777 O O . ASN A 1 97 ? 5.638 2.679 -7.952 1.00 96.00 97 ASN A O 1
ATOM 781 N N . ASN A 1 98 ? 7.727 3.286 -7.404 1.00 96.88 98 ASN A N 1
ATOM 782 C CA . ASN A 1 98 ? 8.348 2.640 -8.556 1.00 96.88 98 ASN A CA 1
ATOM 783 C C . ASN A 1 98 ? 8.300 1.112 -8.453 1.00 96.88 98 ASN A C 1
ATOM 785 O O . ASN A 1 98 ? 7.889 0.429 -9.392 1.00 96.88 98 ASN A O 1
ATOM 789 N N . LEU A 1 99 ? 8.662 0.560 -7.295 1.00 96.69 99 LEU A N 1
ATOM 790 C CA . LEU A 1 99 ? 8.774 -0.884 -7.084 1.00 96.69 99 LEU A CA 1
ATOM 791 C C . LEU A 1 99 ? 7.405 -1.580 -6.986 1.00 96.69 99 LEU A C 1
ATOM 793 O O . LEU A 1 99 ? 7.315 -2.776 -7.249 1.00 96.69 99 LEU A O 1
ATOM 797 N N . SER A 1 100 ? 6.334 -0.851 -6.658 1.00 96.88 100 SER A N 1
ATOM 798 C CA . SER A 1 100 ? 4.959 -1.384 -6.600 1.00 96.88 100 SER A CA 1
ATOM 799 C C . SER A 1 100 ? 4.140 -1.204 -7.883 1.00 96.88 100 SER A C 1
ATOM 801 O O . SER A 1 100 ? 3.040 -1.752 -7.999 1.00 96.88 100 SER A O 1
ATOM 803 N N . GLY A 1 101 ? 4.652 -0.433 -8.848 1.00 97.19 101 GLY A N 1
ATOM 804 C CA . GLY A 1 101 ? 3.956 -0.128 -10.100 1.00 97.19 101 GLY A CA 1
ATOM 805 C C . GLY A 1 101 ? 3.102 1.141 -10.089 1.00 97.19 101 GLY A C 1
ATOM 806 O O . GLY A 1 101 ? 2.491 1.454 -11.113 1.00 97.19 101 GLY A O 1
ATOM 807 N N . LEU A 1 102 ? 3.034 1.878 -8.975 1.00 97.25 102 LEU A N 1
ATOM 808 C CA . LEU A 1 102 ? 2.253 3.121 -8.873 1.00 97.25 102 LEU A CA 1
ATOM 809 C C . LEU A 1 102 ? 2.778 4.246 -9.765 1.00 97.25 102 LEU A C 1
ATOM 811 O O . LEU A 1 102 ? 2.011 5.144 -10.093 1.00 97.25 102 LEU A O 1
ATOM 815 N N . TRP A 1 103 ? 4.023 4.170 -10.239 1.00 96.75 103 TRP A N 1
ATOM 816 C CA . TRP A 1 103 ? 4.563 5.068 -11.273 1.00 96.75 103 TRP A CA 1
ATOM 817 C C . TRP A 1 103 ? 3.688 5.157 -12.536 1.00 96.75 103 TRP A C 1
ATOM 819 O O . TRP A 1 103 ? 3.772 6.124 -13.286 1.00 96.75 103 TRP A O 1
ATOM 829 N N . SER A 1 104 ? 2.854 4.144 -12.786 1.00 97.00 104 SER A N 1
ATOM 830 C CA . SER A 1 104 ? 1.935 4.100 -13.927 1.00 97.00 104 SER A CA 1
ATOM 831 C C . SER A 1 104 ? 0.648 4.908 -13.734 1.00 97.00 104 SER A C 1
ATOM 833 O O . SER A 1 104 ? -0.137 5.018 -14.678 1.00 97.00 104 SER A O 1
ATOM 835 N N . LEU A 1 105 ? 0.417 5.467 -12.539 1.00 94.81 105 LEU A N 1
ATOM 836 C CA . LEU A 1 105 ? -0.655 6.430 -12.303 1.00 94.81 105 LEU A CA 1
ATOM 837 C C . LEU A 1 105 ? -0.395 7.692 -13.122 1.00 94.81 105 LEU A C 1
ATOM 839 O O . LEU A 1 105 ? 0.638 8.347 -12.979 1.00 94.81 105 LEU A O 1
ATOM 843 N N . LYS A 1 106 ? -1.348 8.061 -13.973 1.00 91.06 106 LYS A N 1
ATOM 844 C CA . LYS A 1 106 ? -1.291 9.320 -14.708 1.00 91.06 106 LYS A CA 1
ATOM 845 C C . LYS A 1 106 ? -1.793 10.452 -13.822 1.00 91.06 106 LYS A C 1
ATOM 847 O O . LYS A 1 106 ? -2.598 10.263 -12.909 1.00 91.06 106 LYS A O 1
ATOM 852 N N . LYS A 1 107 ? -1.345 11.670 -14.126 1.00 88.00 107 LYS A N 1
ATOM 853 C CA . LYS A 1 107 ? -1.860 12.880 -13.481 1.00 88.00 107 LYS A CA 1
ATOM 854 C C . LYS A 1 107 ? -3.387 12.932 -13.635 1.00 88.00 107 LYS A C 1
ATOM 856 O O . LYS A 1 107 ? -3.885 12.944 -14.756 1.00 88.00 107 LYS A O 1
ATOM 861 N N . GLY A 1 108 ? -4.099 12.991 -12.511 1.00 89.38 108 GLY A N 1
ATOM 862 C CA . GLY A 1 108 ? -5.565 13.021 -12.465 1.00 89.38 108 GLY A CA 1
ATOM 863 C C . GLY A 1 108 ? -6.247 11.656 -12.315 1.00 89.38 108 GLY A C 1
ATOM 864 O O . GLY A 1 108 ? -7.456 11.628 -12.103 1.00 89.38 108 GLY A O 1
ATOM 865 N N . ASP A 1 109 ? -5.509 10.540 -12.356 1.00 90.38 109 ASP A N 1
ATOM 866 C CA . ASP A 1 109 ? -6.091 9.203 -12.145 1.00 90.38 109 ASP A CA 1
ATOM 867 C C . ASP A 1 109 ? -6.527 8.974 -10.691 1.00 90.38 109 ASP A C 1
ATOM 869 O O . ASP A 1 109 ? -7.434 8.177 -10.428 1.00 90.38 109 ASP A O 1
ATOM 873 N N . SER A 1 110 ? -5.868 9.650 -9.746 1.00 93.31 110 SER A N 1
ATOM 874 C CA . SER A 1 110 ? -6.166 9.571 -8.320 1.00 93.31 110 SER A CA 1
ATOM 875 C C . SER A 1 110 ? -6.992 10.761 -7.845 1.00 93.31 110 SER A C 1
ATOM 877 O O . SER A 1 110 ? -6.640 11.919 -8.068 1.00 93.31 110 SER A O 1
ATOM 879 N N . THR A 1 111 ? -8.057 10.471 -7.106 1.00 94.38 111 THR A N 1
ATOM 880 C CA . THR A 1 111 ? -8.784 11.456 -6.308 1.00 94.38 111 THR A CA 1
ATOM 881 C C . THR A 1 111 ? -8.231 11.472 -4.892 1.00 94.38 111 THR A C 1
ATOM 883 O O . THR A 1 111 ? -8.160 10.421 -4.253 1.00 94.38 111 THR A O 1
ATOM 886 N N . GLU A 1 112 ? -7.886 12.654 -4.392 1.00 93.00 112 GLU A N 1
ATOM 887 C CA . GLU A 1 112 ? -7.400 12.858 -3.027 1.00 93.00 112 GLU A CA 1
ATOM 888 C C . GLU A 1 112 ? -8.490 13.460 -2.138 1.00 93.00 112 GLU A C 1
ATOM 890 O O . GLU A 1 112 ? -9.208 14.388 -2.523 1.00 93.00 112 GLU A O 1
ATOM 895 N N . ASN A 1 113 ? -8.594 12.952 -0.915 1.00 92.88 113 ASN A N 1
ATOM 896 C CA . ASN A 1 113 ? -9.422 13.525 0.129 1.00 92.88 113 ASN A CA 1
ATOM 897 C C . ASN A 1 113 ? -8.592 14.528 0.937 1.00 92.88 113 ASN A C 1
ATOM 899 O O . ASN A 1 113 ? -7.827 14.155 1.823 1.00 92.88 113 ASN A O 1
ATOM 903 N N . LYS A 1 114 ? -8.811 15.820 0.675 1.00 89.19 114 LYS A N 1
ATOM 904 C CA . LYS A 1 114 ? -8.096 16.934 1.326 1.00 89.19 114 LYS A CA 1
ATOM 905 C C . LYS A 1 114 ? -8.281 17.015 2.848 1.00 89.19 114 LYS A C 1
ATOM 907 O O . LYS A 1 114 ? -7.600 17.806 3.488 1.00 89.19 114 LYS A O 1
ATOM 912 N N . LYS A 1 115 ? -9.222 16.257 3.425 1.00 88.81 115 LYS A N 1
ATOM 913 C CA . LYS A 1 115 ? -9.411 16.176 4.882 1.00 88.81 115 LYS A CA 1
ATOM 914 C C . LYS A 1 115 ? -8.418 15.232 5.557 1.00 88.81 115 LYS A C 1
ATOM 916 O O . LYS A 1 115 ? -8.313 15.268 6.777 1.00 88.81 115 LYS A O 1
ATOM 921 N N . CYS A 1 116 ? -7.736 14.384 4.790 1.00 88.75 116 CYS A N 1
ATOM 922 C CA . CYS A 1 116 ? -6.720 13.506 5.337 1.00 88.75 116 CYS A CA 1
ATOM 923 C C . CYS A 1 116 ? -5.406 14.243 5.562 1.00 88.75 116 CYS A C 1
ATOM 925 O O . CYS A 1 116 ? -4.982 15.071 4.753 1.00 88.75 116 CYS A O 1
ATOM 927 N N . THR A 1 117 ? -4.732 13.861 6.638 1.00 85.31 117 THR A N 1
ATOM 928 C CA . THR A 1 117 ? -3.328 14.179 6.867 1.00 85.31 117 THR A CA 1
ATOM 929 C C . THR A 1 117 ? -2.489 13.543 5.748 1.00 85.31 117 THR A C 1
ATOM 931 O O . THR A 1 117 ? -2.732 12.393 5.390 1.00 85.31 117 THR A O 1
ATOM 934 N N . PRO A 1 118 ? -1.510 14.237 5.144 1.00 85.12 118 PRO A N 1
ATOM 935 C CA . PRO A 1 118 ? -0.641 13.613 4.149 1.00 85.12 118 PRO A CA 1
ATOM 936 C C . PRO A 1 118 ? 0.271 12.564 4.804 1.00 85.12 118 PRO A C 1
ATOM 938 O O . PRO A 1 118 ? 0.663 12.714 5.961 1.00 85.12 118 PRO A O 1
ATOM 941 N N . ILE A 1 119 ? 0.688 11.537 4.050 1.00 84.50 119 ILE A N 1
ATOM 942 C CA . ILE A 1 119 ? 1.590 10.480 4.557 1.00 84.50 119 ILE A CA 1
ATOM 943 C C . ILE A 1 119 ? 2.892 11.049 5.146 1.00 84.50 119 ILE A C 1
ATOM 945 O O . ILE A 1 119 ? 3.418 10.520 6.117 1.00 84.50 119 ILE A O 1
ATOM 949 N N . SER A 1 120 ? 3.369 12.181 4.617 1.00 86.38 120 SER A N 1
ATOM 950 C CA . SER A 1 120 ? 4.548 12.905 5.109 1.00 86.38 120 SER A CA 1
ATOM 951 C C . SER A 1 120 ? 4.415 13.446 6.532 1.00 86.38 120 SER A C 1
ATOM 953 O O . SER A 1 120 ? 5.408 13.839 7.140 1.00 86.38 120 SER A O 1
ATOM 955 N N . SER A 1 121 ? 3.193 13.514 7.053 1.00 85.88 121 SER A N 1
ATOM 956 C CA . SER A 1 121 ? 2.882 14.012 8.389 1.00 85.88 121 SER A CA 1
ATOM 957 C C . SER A 1 121 ? 2.528 12.894 9.370 1.00 85.88 121 SER A C 1
ATOM 959 O O . SER A 1 121 ? 2.341 13.183 10.553 1.00 85.88 121 SER A O 1
ATOM 961 N N . ILE A 1 122 ? 2.484 11.637 8.915 1.00 83.06 122 ILE A N 1
ATOM 962 C CA . ILE A 1 122 ? 2.283 10.481 9.786 1.00 83.06 122 ILE A CA 1
ATOM 963 C C . ILE A 1 122 ? 3.531 10.288 10.648 1.00 83.06 122 ILE A C 1
ATOM 965 O O . ILE A 1 122 ? 4.652 10.191 10.146 1.00 83.06 122 ILE A O 1
ATOM 969 N N . LYS A 1 123 ? 3.308 10.252 11.963 1.00 79.12 123 LYS A N 1
ATOM 970 C CA . LYS A 1 123 ? 4.323 10.033 12.994 1.00 79.12 123 LYS A CA 1
ATOM 971 C C . LYS A 1 123 ? 3.837 8.908 13.899 1.00 79.12 123 LYS A C 1
ATOM 973 O O . LYS A 1 123 ? 2.730 9.027 14.432 1.00 79.12 123 LYS A O 1
ATOM 978 N N . GLY A 1 124 ? 4.682 7.898 14.099 1.00 71.38 124 GLY A N 1
ATOM 979 C CA . GLY A 1 124 ? 4.537 6.540 14.652 1.00 71.38 124 GLY A CA 1
ATOM 980 C C . GLY A 1 124 ? 3.683 6.258 15.879 1.00 71.38 124 GLY A C 1
ATOM 981 O O . GLY A 1 124 ? 3.826 5.190 16.464 1.00 71.38 124 GLY A O 1
ATOM 982 N N . LYS A 1 125 ? 2.798 7.150 16.317 1.00 75.69 125 LYS A N 1
ATOM 983 C CA . LYS A 1 125 ? 2.030 6.999 17.557 1.00 75.69 125 LYS A CA 1
ATOM 984 C C . LYS A 1 125 ? 0.524 7.149 17.387 1.00 75.69 125 LYS A C 1
ATOM 986 O O . LYS A 1 125 ? -0.210 6.506 18.125 1.00 75.69 125 LYS A O 1
ATOM 991 N N . ASN A 1 126 ? 0.054 7.954 16.435 1.00 88.62 126 ASN A N 1
ATOM 992 C CA . ASN A 1 126 ? -1.360 8.356 16.424 1.00 88.62 126 ASN A CA 1
ATOM 993 C C . ASN A 1 126 ? -2.147 7.797 15.243 1.00 88.62 126 ASN A C 1
ATOM 995 O O . ASN A 1 126 ? -3.348 7.560 15.357 1.00 88.62 126 ASN A O 1
ATOM 999 N N . GLU A 1 127 ? -1.483 7.585 14.113 1.00 92.62 127 GLU A N 1
ATOM 1000 C CA . GLU A 1 127 ? -2.128 7.256 12.848 1.00 92.62 127 GLU A CA 1
ATOM 1001 C C . GLU A 1 127 ? -1.342 6.164 12.131 1.00 92.62 127 GLU A C 1
ATOM 1003 O O . GLU A 1 127 ? -0.145 5.980 12.358 1.00 92.62 127 GLU A O 1
ATOM 1008 N N . ALA A 1 128 ? -2.045 5.417 11.290 1.00 95.00 128 ALA A N 1
ATOM 1009 C CA . ALA A 1 128 ? -1.458 4.499 10.334 1.00 95.00 128 ALA A CA 1
ATOM 1010 C C . ALA A 1 128 ? -2.084 4.734 8.960 1.00 95.00 128 ALA A C 1
ATOM 1012 O O . ALA A 1 128 ? -3.273 5.049 8.863 1.00 95.00 128 ALA A O 1
ATOM 1013 N N . ASP A 1 129 ? -1.290 4.517 7.915 1.00 95.62 129 ASP A N 1
ATOM 1014 C CA . ASP A 1 129 ? -1.751 4.454 6.530 1.00 95.62 129 ASP A CA 1
ATOM 1015 C C . ASP A 1 129 ? -1.570 3.037 5.999 1.00 95.62 129 ASP A C 1
ATOM 1017 O O . ASP A 1 129 ? -0.580 2.362 6.285 1.00 95.62 129 ASP A O 1
ATOM 1021 N N . ILE A 1 130 ? -2.539 2.570 5.225 1.00 97.19 130 ILE A N 1
ATOM 1022 C CA . ILE A 1 130 ? -2.449 1.308 4.510 1.00 97.19 130 ILE A CA 1
ATOM 1023 C C . ILE A 1 130 ? -2.725 1.576 3.044 1.00 97.19 130 ILE A C 1
ATOM 1025 O O . ILE A 1 130 ? -3.780 2.095 2.681 1.00 97.19 130 ILE A O 1
ATOM 1029 N N . TRP A 1 131 ? -1.801 1.160 2.188 1.00 97.81 131 TRP A N 1
ATOM 1030 C CA . TRP A 1 131 ? -2.006 1.146 0.750 1.00 97.81 131 TRP A CA 1
ATOM 1031 C C . TRP A 1 131 ? -2.554 -0.208 0.326 1.00 97.81 131 TRP A C 1
ATOM 1033 O O . TRP A 1 131 ? -1.974 -1.241 0.659 1.00 97.81 131 TRP A O 1
ATOM 1043 N N . LEU A 1 132 ? -3.669 -0.207 -0.402 1.00 98.56 132 LEU A N 1
ATOM 1044 C CA . LEU A 1 132 ? -4.360 -1.398 -0.885 1.00 98.56 132 LEU A CA 1
ATOM 1045 C C . LEU A 1 132 ? -4.334 -1.423 -2.409 1.00 98.56 132 LEU A C 1
ATOM 1047 O O . LEU A 1 132 ? -4.683 -0.436 -3.055 1.00 98.56 132 LEU A O 1
ATOM 1051 N N . PHE A 1 133 ? -4.000 -2.577 -2.978 1.00 98.38 133 PHE A N 1
ATOM 1052 C CA . PHE A 1 133 ? -3.956 -2.803 -4.421 1.00 98.38 133 PHE A CA 1
ATOM 1053 C C . PHE A 1 133 ? -4.957 -3.883 -4.805 1.00 98.38 133 PHE A C 1
ATOM 1055 O O . PHE A 1 133 ? -4.824 -5.011 -4.347 1.00 98.38 133 PHE A O 1
ATOM 1062 N N . ASN A 1 134 ? -5.939 -3.571 -5.651 1.00 98.00 134 ASN A N 1
ATOM 1063 C CA . ASN A 1 134 ? -6.994 -4.508 -6.061 1.00 98.00 134 ASN A CA 1
ATOM 1064 C C . ASN A 1 134 ? -7.835 -5.047 -4.883 1.00 98.00 134 ASN A C 1
ATOM 1066 O O . ASN A 1 134 ? -8.402 -6.138 -4.943 1.00 98.00 134 ASN A O 1
ATOM 1070 N N . TYR A 1 135 ? -7.958 -4.260 -3.808 1.00 98.56 135 TYR A N 1
ATOM 1071 C CA . TYR A 1 135 ? -8.843 -4.551 -2.679 1.00 98.56 135 TYR A CA 1
ATOM 1072 C C . TYR A 1 135 ? -9.638 -3.315 -2.249 1.00 98.56 135 TYR A C 1
ATOM 1074 O O . TYR A 1 135 ? -9.200 -2.171 -2.383 1.00 98.56 135 TYR A O 1
ATOM 1082 N N . GLN A 1 136 ? -10.826 -3.564 -1.705 1.00 98.31 136 GLN A N 1
ATOM 1083 C CA . GLN A 1 136 ? -11.685 -2.567 -1.079 1.00 98.31 136 GLN A CA 1
ATOM 1084 C C . GLN A 1 136 ? -11.735 -2.831 0.433 1.00 98.31 136 GLN A C 1
ATOM 1086 O O . GLN A 1 136 ? -12.145 -3.928 0.827 1.00 98.31 136 GLN A O 1
ATOM 1091 N N . PRO A 1 137 ? -11.381 -1.853 1.288 1.00 98.38 137 PRO A N 1
ATOM 1092 C CA . PRO A 1 137 ? -11.586 -1.976 2.726 1.00 98.38 137 PRO A CA 1
ATOM 1093 C C . PRO A 1 137 ? -13.084 -1.940 3.043 1.00 98.38 137 PRO A C 1
ATOM 1095 O O . PRO A 1 137 ? -13.830 -1.140 2.470 1.00 98.38 137 PRO A O 1
ATOM 1098 N N . ILE A 1 138 ? -13.519 -2.816 3.948 1.00 98.38 138 ILE A N 1
ATOM 1099 C CA . ILE A 1 138 ? -14.910 -2.895 4.418 1.00 98.38 138 ILE A CA 1
ATOM 1100 C C . ILE A 1 138 ? -15.009 -2.368 5.846 1.00 98.38 138 ILE A C 1
ATOM 1102 O O . ILE A 1 138 ? -15.871 -1.550 6.150 1.00 98.38 138 ILE A O 1
ATOM 1106 N N . LYS A 1 139 ? -14.139 -2.853 6.737 1.00 98.38 139 LYS A N 1
ATOM 1107 C CA . LYS A 1 139 ? -14.122 -2.476 8.156 1.00 98.38 139 LYS A CA 1
ATOM 1108 C C . LYS A 1 139 ? -12.757 -2.730 8.773 1.00 98.38 139 LYS A C 1
ATOM 1110 O O . LYS A 1 139 ? -12.061 -3.657 8.363 1.00 98.38 139 LYS A O 1
ATOM 1115 N N . ILE A 1 140 ? -12.431 -1.960 9.804 1.00 98.50 140 ILE A N 1
ATOM 1116 C CA . ILE A 1 140 ? -11.293 -2.211 10.687 1.00 98.50 140 ILE A CA 1
ATOM 1117 C C . ILE A 1 140 ? -11.833 -2.40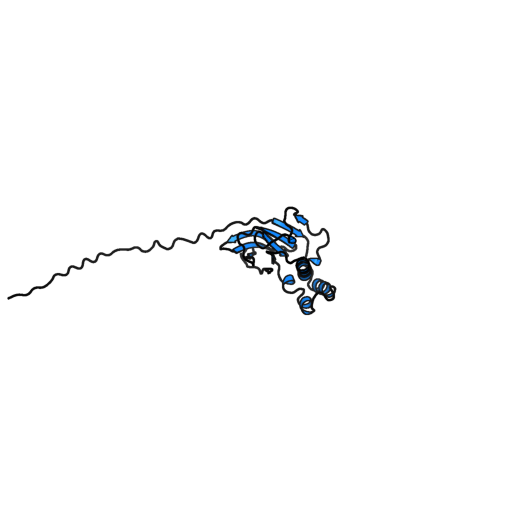4 12.101 1.00 98.50 140 ILE A C 1
ATOM 1119 O O . ILE A 1 140 ? -12.712 -1.669 12.557 1.00 98.50 140 ILE A O 1
ATOM 1123 N N . LYS A 1 141 ? -11.327 -3.420 12.794 1.00 97.81 141 LYS A N 1
ATOM 1124 C CA . LYS A 1 141 ? -11.659 -3.709 14.189 1.00 97.81 141 LYS A CA 1
ATOM 1125 C C . LYS A 1 141 ? -10.394 -3.858 15.012 1.00 97.81 141 LYS A C 1
ATOM 1127 O O . LYS A 1 141 ? -9.416 -4.399 14.520 1.00 97.81 141 LYS A O 1
ATOM 1132 N N . TRP A 1 142 ? -10.436 -3.449 16.267 1.00 97.31 142 TRP A N 1
ATOM 1133 C CA . TRP A 1 142 ? -9.435 -3.782 17.268 1.00 97.31 142 TRP A CA 1
ATOM 1134 C C . TRP A 1 142 ? -9.921 -4.983 18.067 1.00 97.31 142 TRP A C 1
ATOM 1136 O O . TRP A 1 142 ? -10.991 -4.918 18.669 1.00 97.31 142 TRP A O 1
ATOM 1146 N N . VAL A 1 143 ? -9.170 -6.081 18.016 1.00 96.12 143 VAL A N 1
ATOM 1147 C CA . VAL A 1 143 ? -9.506 -7.374 18.624 1.00 96.12 143 VAL A CA 1
ATOM 1148 C C . VAL A 1 143 ? -8.238 -7.929 19.256 1.00 96.12 143 VAL A C 1
ATOM 1150 O O . VAL A 1 143 ? -7.246 -8.102 18.553 1.00 96.12 143 VAL A O 1
ATOM 1153 N N . ASN A 1 144 ? -8.251 -8.217 20.560 1.00 93.56 144 ASN A N 1
ATOM 1154 C CA . ASN A 1 144 ? -7.123 -8.854 21.259 1.00 93.56 144 ASN A CA 1
ATOM 1155 C C . ASN A 1 144 ? -5.761 -8.193 20.969 1.00 93.56 144 ASN A C 1
ATOM 1157 O O . ASN A 1 144 ? -4.789 -8.863 20.636 1.00 93.56 144 ASN A O 1
ATOM 1161 N N . ARG A 1 145 ? -5.704 -6.860 21.084 1.00 94.75 145 ARG A N 1
ATOM 1162 C CA . ARG A 1 145 ? -4.510 -6.037 20.814 1.00 94.75 145 ARG A CA 1
ATOM 1163 C C . ARG A 1 145 ? -4.004 -6.043 19.363 1.00 94.75 145 ARG A C 1
ATOM 1165 O O . ARG A 1 145 ? -2.837 -5.753 19.116 1.00 94.75 145 ARG A O 1
ATOM 1172 N N . ASN A 1 146 ? -4.870 -6.361 18.406 1.00 97.00 146 ASN A N 1
ATOM 1173 C CA . ASN A 1 146 ? -4.525 -6.407 16.993 1.00 97.00 146 ASN A CA 1
ATOM 1174 C C . ASN A 1 146 ? -5.635 -5.769 16.137 1.00 97.00 146 ASN A C 1
ATOM 1176 O O . ASN A 1 146 ? -6.826 -6.002 16.356 1.00 97.00 146 ASN A O 1
ATOM 1180 N N . TYR A 1 147 ? -5.252 -4.992 15.124 1.00 98.00 147 TYR A N 1
ATOM 1181 C CA . TYR A 1 147 ? -6.167 -4.527 14.087 1.00 98.00 147 TYR A CA 1
ATOM 1182 C C . TYR A 1 147 ? -6.494 -5.666 13.130 1.00 98.00 147 TYR A C 1
ATOM 1184 O O . TYR A 1 147 ? -5.609 -6.322 12.581 1.00 98.00 147 TYR A O 1
ATOM 1192 N N . VAL A 1 148 ? -7.777 -5.871 12.881 1.00 98.44 148 VAL A N 1
ATOM 1193 C CA . VAL A 1 148 ? -8.291 -6.785 11.870 1.00 98.44 148 VAL A CA 1
ATOM 1194 C C . VAL A 1 148 ? -9.011 -5.950 10.824 1.00 98.44 148 VAL A C 1
ATOM 1196 O O . VAL A 1 148 ? -10.115 -5.456 11.066 1.00 98.44 148 VAL A O 1
ATOM 1199 N N . MET A 1 149 ? -8.372 -5.774 9.670 1.00 98.75 149 MET A N 1
ATOM 1200 C CA . MET A 1 149 ? -8.999 -5.159 8.505 1.00 98.75 149 MET A CA 1
ATOM 1201 C C . MET A 1 149 ? -9.651 -6.249 7.661 1.00 98.75 149 MET A C 1
ATOM 1203 O O . MET A 1 149 ? -8.985 -7.181 7.211 1.00 98.75 149 MET A O 1
ATOM 1207 N N . VAL A 1 150 ? -10.953 -6.113 7.428 1.00 98.69 150 VAL A N 1
ATOM 1208 C CA . VAL A 1 150 ? -11.687 -6.961 6.488 1.00 98.69 150 VAL A CA 1
ATOM 1209 C C . VAL A 1 150 ? -11.765 -6.248 5.148 1.00 98.69 150 VAL A C 1
ATOM 1211 O O . VAL A 1 150 ? -12.152 -5.076 5.084 1.00 98.69 150 VAL A O 1
ATOM 1214 N N . VAL A 1 151 ? -11.414 -6.963 4.087 1.00 98.75 151 VAL A N 1
ATOM 1215 C CA . VAL A 1 151 ? -11.385 -6.458 2.715 1.00 98.75 151 VAL A CA 1
ATOM 1216 C C . VAL A 1 151 ? -12.147 -7.382 1.773 1.00 98.75 151 VAL A C 1
ATOM 1218 O O . VAL A 1 151 ? -12.288 -8.576 2.038 1.00 98.75 151 VAL A O 1
ATOM 1221 N N . LYS A 1 152 ? -12.569 -6.844 0.630 1.00 98.38 152 LYS A N 1
ATOM 1222 C CA . LYS A 1 152 ? -13.009 -7.642 -0.521 1.00 98.38 152 LYS A CA 1
ATOM 1223 C C . LYS A 1 152 ? -12.092 -7.424 -1.721 1.00 98.38 152 LYS A C 1
ATOM 1225 O O . LYS A 1 152 ? -11.652 -6.288 -1.928 1.00 98.38 152 LYS A O 1
ATOM 1230 N N . PRO A 1 153 ? -11.787 -8.473 -2.500 1.00 98.12 153 PRO A N 1
ATOM 1231 C CA . PRO A 1 153 ? -11.056 -8.312 -3.748 1.00 98.12 153 PRO A CA 1
ATOM 1232 C C . PRO A 1 153 ? -11.882 -7.490 -4.742 1.00 98.12 153 PRO A C 1
ATOM 1234 O O . PRO A 1 153 ? -13.108 -7.594 -4.797 1.00 98.12 153 PRO A O 1
ATOM 1237 N N . ILE A 1 154 ? -11.198 -6.676 -5.536 1.00 98.00 154 ILE A N 1
ATOM 1238 C CA . ILE A 1 154 ? -11.755 -5.948 -6.679 1.00 98.00 154 ILE A CA 1
ATOM 1239 C C . ILE A 1 154 ? -10.810 -6.130 -7.868 1.00 98.00 154 ILE A C 1
ATOM 1241 O O . ILE A 1 154 ? -9.627 -6.391 -7.686 1.00 98.00 154 ILE A O 1
ATOM 1245 N N . GLN A 1 155 ? -11.311 -6.012 -9.098 1.00 96.50 155 GLN A N 1
ATOM 1246 C CA . GLN A 1 155 ? -10.492 -6.303 -10.286 1.00 96.50 155 GLN A CA 1
ATOM 1247 C C . GLN A 1 155 ? -9.353 -5.300 -10.504 1.00 96.50 155 GLN A C 1
ATOM 1249 O O . GLN A 1 155 ? -8.319 -5.652 -11.063 1.00 96.50 155 GLN A O 1
ATOM 1254 N N . LYS A 1 156 ? -9.565 -4.046 -10.101 1.00 97.12 156 LYS A N 1
ATOM 1255 C CA . LYS A 1 156 ? -8.638 -2.940 -10.321 1.00 97.12 156 LYS A CA 1
ATOM 1256 C C . LYS A 1 156 ? -8.768 -1.900 -9.217 1.00 97.12 156 LYS A C 1
ATOM 1258 O O . LYS A 1 156 ? -9.806 -1.813 -8.557 1.00 97.12 156 LYS A O 1
ATOM 1263 N N . GLY A 1 157 ? -7.726 -1.101 -9.063 1.00 97.88 157 GLY A N 1
ATOM 1264 C CA . GLY A 1 157 ? -7.706 0.103 -8.253 1.00 97.88 157 GLY A CA 1
ATOM 1265 C C . GLY A 1 157 ? -6.630 0.099 -7.176 1.00 97.88 157 GLY A C 1
ATOM 1266 O O . GLY A 1 157 ? -6.161 -0.947 -6.724 1.00 97.88 157 GLY A O 1
ATOM 1267 N N . TRP A 1 158 ? -6.265 1.300 -6.748 1.00 98.19 158 TRP A N 1
ATOM 1268 C CA . TRP A 1 158 ? -5.384 1.541 -5.610 1.00 98.19 158 TRP A CA 1
ATOM 1269 C C . TRP A 1 158 ? -6.052 2.495 -4.622 1.00 98.19 158 TRP A C 1
ATOM 1271 O O . TRP A 1 158 ? -6.816 3.372 -5.035 1.00 98.19 158 TRP A O 1
ATOM 1281 N N . LYS A 1 159 ? -5.779 2.316 -3.327 1.00 98.12 159 LYS A N 1
ATOM 1282 C CA . LYS A 1 159 ? -6.266 3.182 -2.248 1.00 98.12 159 LYS A CA 1
ATOM 1283 C C . LYS A 1 159 ? -5.195 3.392 -1.188 1.00 98.12 159 LYS A C 1
ATOM 1285 O O . LYS A 1 159 ? -4.517 2.434 -0.840 1.00 98.12 159 LYS A O 1
ATOM 1290 N N . SER A 1 160 ? -5.154 4.584 -0.607 1.00 97.38 160 SER A N 1
ATOM 1291 C CA . SER A 1 160 ? -4.540 4.862 0.697 1.00 97.38 160 SER A CA 1
ATOM 1292 C C . SER A 1 160 ? -5.649 5.017 1.741 1.00 97.38 160 SER A C 1
ATOM 1294 O O . SER A 1 160 ? -6.661 5.682 1.489 1.00 97.38 160 SER A O 1
ATOM 1296 N N . VAL A 1 161 ? -5.496 4.349 2.884 1.00 97.50 161 VAL A N 1
ATOM 1297 C CA . VAL A 1 161 ? -6.501 4.242 3.946 1.00 97.50 161 VAL A CA 1
ATOM 1298 C C . VAL A 1 161 ? -5.884 4.626 5.277 1.00 97.50 161 VAL A C 1
ATOM 1300 O O . VAL A 1 161 ? -5.020 3.914 5.782 1.00 97.50 161 VAL A O 1
ATOM 1303 N N . HIS A 1 162 ? -6.380 5.709 5.873 1.00 96.06 162 HIS A N 1
ATOM 1304 C CA . HIS A 1 162 ? -5.893 6.212 7.156 1.00 96.06 162 HIS A CA 1
ATOM 1305 C C . HIS A 1 162 ? -6.836 5.835 8.286 1.00 96.06 162 HIS A C 1
ATOM 1307 O O . HIS A 1 162 ? -8.059 5.835 8.116 1.00 96.06 162 HIS A O 1
ATOM 1313 N N . PHE A 1 163 ? -6.275 5.544 9.454 1.00 96.00 163 PHE A N 1
ATOM 1314 C CA . PHE A 1 163 ? -7.044 5.330 10.676 1.00 96.00 163 PHE A CA 1
ATOM 1315 C C . PHE A 1 163 ? -6.214 5.634 11.926 1.00 96.00 163 PHE A C 1
ATOM 1317 O O . PHE A 1 163 ? -4.986 5.527 11.927 1.00 96.00 163 PHE A O 1
ATOM 1324 N N . SER A 1 164 ? -6.906 5.994 13.008 1.00 94.88 164 SER A N 1
ATOM 1325 C CA . SER A 1 164 ? -6.274 6.277 14.295 1.00 94.88 164 SER A CA 1
ATOM 1326 C C . SER A 1 164 ? -5.836 5.000 15.000 1.00 94.88 164 SER A 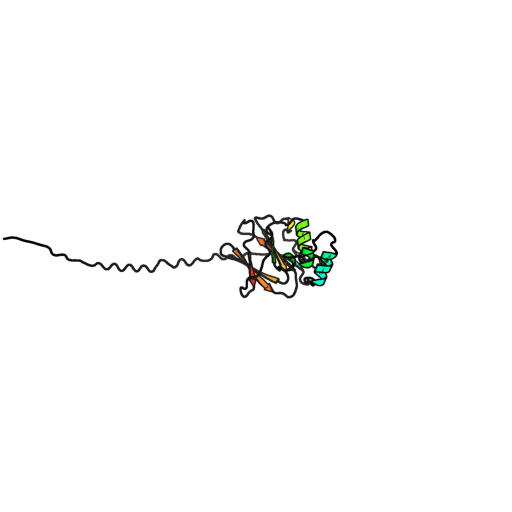C 1
ATOM 1328 O O . SER A 1 164 ? -6.554 3.993 15.014 1.00 94.88 164 SER A O 1
ATOM 1330 N N . ARG A 1 165 ? -4.681 5.071 15.654 1.00 95.19 165 ARG A N 1
ATOM 1331 C CA . ARG A 1 165 ? -4.118 3.967 16.421 1.00 95.19 165 ARG A CA 1
ATOM 1332 C C . ARG A 1 165 ? -4.567 4.012 17.884 1.00 95.19 165 ARG A C 1
ATOM 1334 O O . ARG A 1 165 ? -4.748 5.072 18.470 1.00 95.19 165 ARG A O 1
ATOM 1341 N N . LEU A 1 166 ? -4.762 2.835 18.469 1.00 95.00 166 LEU A N 1
ATOM 1342 C CA . LEU A 1 166 ? -5.019 2.580 19.888 1.00 95.00 166 LEU A CA 1
ATOM 1343 C C . LEU A 1 166 ? -3.782 2.029 20.619 1.00 95.00 166 LEU A C 1
ATOM 1345 O O . LEU A 1 166 ? -3.866 1.677 21.792 1.00 95.00 166 LEU A O 1
ATOM 1349 N N . GLU A 1 167 ? -2.661 1.897 19.916 1.00 93.81 167 GLU A N 1
ATOM 1350 C CA . GLU A 1 167 ? -1.390 1.382 20.421 1.00 93.81 167 GLU A CA 1
ATOM 1351 C C . GLU A 1 167 ? -0.223 2.180 19.822 1.00 93.81 167 GLU A C 1
ATOM 1353 O O . GLU A 1 167 ? -0.418 2.942 18.878 1.00 93.81 167 GLU A O 1
ATOM 1358 N N . ASN A 1 168 ? 0.975 2.005 20.378 1.00 91.19 168 ASN A N 1
ATOM 1359 C CA . ASN A 1 168 ? 2.179 2.778 20.065 1.00 91.19 168 ASN A CA 1
ATOM 1360 C C . ASN A 1 168 ? 3.405 1.897 19.740 1.00 91.19 168 ASN A C 1
ATOM 1362 O O . ASN A 1 168 ? 4.536 2.317 19.972 1.00 91.19 168 ASN A O 1
ATOM 1366 N N . GLN A 1 169 ? 3.195 0.672 19.256 1.00 91.00 169 GLN A N 1
ATOM 1367 C CA . GLN A 1 169 ? 4.264 -0.240 18.845 1.00 91.00 169 GLN A CA 1
ATOM 1368 C C . GLN A 1 169 ? 4.972 0.289 17.593 1.00 91.00 169 GLN A C 1
ATOM 1370 O O . GLN A 1 169 ? 4.356 0.929 16.743 1.00 91.00 169 GLN A O 1
ATOM 1375 N N . GLU A 1 170 ? 6.252 -0.031 17.432 1.00 88.94 170 GLU A N 1
ATOM 1376 C CA . GLU A 1 170 ? 7.012 0.346 16.229 1.00 88.94 170 GLU A CA 1
ATOM 1377 C C . GLU A 1 170 ? 6.445 -0.294 14.960 1.00 88.94 170 GLU A C 1
ATOM 1379 O O . GLU A 1 170 ? 6.458 0.305 13.897 1.00 88.94 170 GLU A O 1
ATOM 1384 N N . LYS A 1 171 ? 5.890 -1.507 15.062 1.00 89.81 171 LYS A N 1
ATOM 1385 C CA . LYS A 1 171 ? 5.245 -2.185 13.934 1.00 89.81 171 LYS A CA 1
ATOM 1386 C C . LYS A 1 171 ? 3.755 -2.259 14.165 1.00 89.81 171 LYS A C 1
ATOM 1388 O O . LYS A 1 171 ? 3.306 -2.698 15.219 1.00 89.81 171 LYS A O 1
ATOM 1393 N N . LEU A 1 172 ? 2.980 -1.934 13.135 1.00 94.44 172 LEU A N 1
ATOM 1394 C CA . LEU A 1 172 ? 1.528 -2.023 13.207 1.00 94.44 172 LEU A CA 1
ATOM 1395 C C . LEU A 1 172 ? 1.081 -3.482 13.453 1.00 94.44 172 LEU A C 1
ATOM 1397 O O . LEU A 1 172 ? 1.306 -4.351 12.589 1.00 94.44 172 LEU A O 1
ATOM 1401 N N . PRO A 1 173 ? 0.387 -3.793 14.566 1.00 95.88 173 PRO A N 1
ATOM 1402 C CA . PRO A 1 173 ? -0.211 -5.105 14.783 1.00 95.88 173 PRO A CA 1
ATOM 1403 C C . PRO A 1 173 ? -1.483 -5.220 13.937 1.00 95.88 173 PRO A C 1
ATOM 1405 O O . PRO A 1 173 ? -2.601 -5.137 14.433 1.00 95.88 173 PRO A O 1
ATOM 1408 N N . LEU A 1 174 ? -1.310 -5.328 12.620 1.00 97.69 174 LEU A N 1
ATOM 1409 C CA . LEU A 1 174 ? -2.376 -5.472 11.638 1.00 97.69 174 LEU A CA 1
ATOM 1410 C C . LEU A 1 174 ? -2.396 -6.886 11.067 1.00 97.69 174 LEU A C 1
ATOM 1412 O O . LEU A 1 174 ? -1.364 -7.429 10.664 1.00 97.69 174 LEU A O 1
ATOM 1416 N N . THR A 1 175 ? -3.607 -7.420 10.973 1.00 98.38 175 THR A N 1
ATOM 1417 C CA . THR A 1 175 ? -3.977 -8.583 10.177 1.00 98.38 175 THR A CA 1
ATOM 1418 C C . THR A 1 175 ? -5.016 -8.143 9.150 1.00 98.38 175 THR A C 1
ATOM 1420 O O . THR A 1 175 ? -6.019 -7.522 9.503 1.00 98.38 175 THR A O 1
ATOM 1423 N N . VAL A 1 176 ? -4.797 -8.486 7.883 1.00 98.62 176 VAL A N 1
ATOM 1424 C CA . VAL A 1 176 ? -5.782 -8.279 6.817 1.00 98.62 176 VAL A CA 1
ATOM 1425 C C . VAL A 1 176 ? -6.416 -9.621 6.470 1.00 98.62 176 VAL A C 1
ATOM 1427 O O . VAL A 1 176 ? -5.715 -10.617 6.280 1.00 98.62 176 VAL A O 1
ATOM 1430 N N . VAL A 1 177 ? -7.744 -9.652 6.391 1.00 98.62 177 VAL A N 1
ATOM 1431 C CA . VAL A 1 177 ? -8.521 -10.835 6.012 1.00 98.62 177 VAL A CA 1
ATOM 1432 C C . VAL A 1 177 ? -9.546 -10.500 4.939 1.00 98.62 177 VAL A C 1
ATOM 1434 O O . VAL A 1 177 ? -10.080 -9.395 4.885 1.00 98.62 177 VAL A O 1
ATOM 1437 N N . THR A 1 178 ? -9.859 -11.477 4.098 1.00 98.38 178 THR A N 1
ATOM 1438 C CA . THR A 1 178 ? -11.051 -11.421 3.238 1.00 98.38 178 THR A CA 1
ATOM 1439 C C . THR A 1 178 ? -12.341 -11.546 4.061 1.00 98.38 178 THR A C 1
ATOM 1441 O O . THR A 1 178 ? -12.302 -11.895 5.242 1.00 98.38 178 THR A O 1
ATOM 1444 N N . GLU A 1 179 ? -13.500 -11.323 3.437 1.00 96.81 179 GLU A N 1
ATOM 1445 C CA . GLU A 1 179 ? -14.817 -11.521 4.068 1.00 96.81 179 GLU A CA 1
ATOM 1446 C C . GLU A 1 179 ? -15.036 -12.945 4.604 1.00 96.81 179 GLU A C 1
ATOM 1448 O O . GLU A 1 179 ? -15.683 -13.109 5.635 1.00 96.81 179 GLU A O 1
ATOM 1453 N N . SER A 1 180 ? -14.436 -13.962 3.972 1.00 96.12 180 SER A N 1
ATOM 1454 C CA . SER A 1 180 ? -14.474 -15.356 4.442 1.00 96.12 180 SER A CA 1
ATOM 1455 C C . SER A 1 180 ? -13.469 -15.665 5.560 1.00 96.12 180 SER A C 1
ATOM 1457 O O . SER A 1 180 ? -13.374 -16.803 6.008 1.00 96.12 180 SER A O 1
ATOM 1459 N N . GLY A 1 181 ? -12.685 -14.678 6.009 1.00 96.56 181 GLY A N 1
ATOM 1460 C CA . GLY A 1 181 ? -11.691 -14.839 7.072 1.00 96.56 181 GLY A CA 1
ATOM 1461 C C . GLY A 1 181 ? -10.310 -15.311 6.605 1.00 96.56 181 GLY A C 1
ATOM 1462 O O . GLY A 1 181 ? -9.395 -15.406 7.425 1.00 96.56 181 GLY A O 1
ATOM 1463 N N . LYS A 1 182 ? -10.098 -15.557 5.301 1.00 97.94 182 LYS A N 1
ATOM 1464 C CA . LYS A 1 182 ? -8.764 -15.905 4.771 1.00 97.94 182 LYS A CA 1
ATOM 1465 C C . LYS A 1 182 ? -7.777 -14.761 5.011 1.00 97.94 182 LYS A C 1
ATOM 1467 O O . LYS A 1 182 ? -8.013 -13.654 4.525 1.00 97.94 182 LYS A O 1
ATOM 1472 N N . LYS A 1 183 ? -6.667 -15.045 5.702 1.00 98.25 183 LYS A N 1
ATOM 1473 C CA . LYS A 1 183 ? -5.567 -14.097 5.949 1.00 98.25 183 LYS A CA 1
ATOM 1474 C C . LYS A 1 183 ? -4.814 -13.759 4.662 1.00 98.25 183 LYS A C 1
ATOM 1476 O O . LYS A 1 183 ? -4.568 -14.632 3.831 1.00 98.25 183 LYS A O 1
ATOM 1481 N N . LEU A 1 184 ? -4.434 -12.493 4.529 1.00 98.19 184 LEU A N 1
ATOM 1482 C CA . LEU A 1 184 ? -3.651 -11.949 3.422 1.00 98.19 184 LEU A CA 1
ATOM 1483 C C . LEU A 1 184 ? -2.318 -11.409 3.950 1.00 98.19 184 LEU A C 1
ATOM 1485 O O . LEU A 1 184 ? -2.230 -10.956 5.093 1.00 98.19 184 LEU A O 1
ATOM 1489 N N . GLN A 1 185 ? -1.276 -11.473 3.121 1.00 97.69 185 GLN A N 1
ATOM 1490 C CA . GLN A 1 185 ? 0.042 -10.956 3.482 1.00 97.69 185 GLN A CA 1
ATOM 1491 C C . GLN A 1 185 ? 0.046 -9.426 3.473 1.00 97.69 185 GLN A C 1
ATOM 1493 O O . GLN A 1 185 ? -0.544 -8.802 2.591 1.00 97.69 185 GLN A O 1
ATOM 1498 N N . VAL A 1 186 ? 0.741 -8.837 4.444 1.00 97.75 186 VAL A N 1
ATOM 1499 C CA . VAL A 1 186 ? 0.883 -7.389 4.605 1.00 97.75 186 VAL A CA 1
ATOM 1500 C C . VAL A 1 186 ? 2.358 -7.065 4.735 1.00 97.75 186 VAL A C 1
ATOM 1502 O O . VAL A 1 186 ? 3.037 -7.639 5.585 1.00 97.75 186 VAL A O 1
ATOM 1505 N N . LEU A 1 187 ? 2.836 -6.136 3.915 1.00 96.44 187 LEU A N 1
ATOM 1506 C CA . LEU A 1 187 ? 4.170 -5.581 4.046 1.00 96.44 187 LEU A CA 1
ATOM 1507 C C . LEU A 1 187 ? 4.094 -4.479 5.097 1.00 96.44 187 LEU A C 1
ATOM 1509 O O . LEU A 1 187 ? 3.446 -3.458 4.878 1.00 96.44 187 LEU A O 1
ATOM 1513 N N . LYS A 1 188 ? 4.694 -4.713 6.259 1.00 92.75 188 LYS A N 1
ATOM 1514 C CA . LYS A 1 188 ? 4.761 -3.724 7.336 1.00 92.75 188 LYS A CA 1
ATOM 1515 C C . LYS A 1 188 ? 6.065 -2.965 7.166 1.00 92.75 188 LYS A C 1
ATOM 1517 O O . LYS A 1 188 ? 7.120 -3.587 7.223 1.00 92.75 188 LYS A O 1
ATOM 1522 N N . TYR A 1 189 ? 5.965 -1.676 6.874 1.00 82.50 189 TYR A N 1
ATOM 1523 C CA . TYR A 1 189 ? 7.128 -0.808 6.782 1.00 82.50 189 TYR A CA 1
ATOM 1524 C C . TYR A 1 189 ? 7.715 -0.604 8.185 1.00 82.50 189 TYR A C 1
ATOM 1526 O O . TYR A 1 189 ? 6.950 -0.521 9.151 1.00 82.50 189 TYR A O 1
ATOM 1534 N N . GLU A 1 190 ? 9.045 -0.601 8.271 1.00 65.62 190 GLU A N 1
ATOM 1535 C CA . GLU A 1 190 ? 9.829 -0.452 9.506 1.00 65.62 190 GLU A CA 1
ATOM 1536 C C . GLU A 1 190 ? 10.394 0.961 9.628 1.00 65.62 190 GLU A C 1
ATOM 1538 O O . GLU A 1 190 ? 10.784 1.529 8.580 1.00 65.62 190 GLU A O 1
#

Secondary structure (DSSP, 8-state):
---------------------S---------EEE-EEEEEEETT--PPPHHHHHHHHHHSTTTS-HHHHHTTTTHHHH-SEEEESS--HHHHHHHHHHHHTGGGPPTTSSEE-TTSPPGGG--TTTEEEEEEEEEEEEEEEEETTEEEEEEEEEEEEEEEEEEE-S---SS--EEEEETT--EE--EE--

Radius of gyration: 28.73 Å; chains: 1; bounding box: 42×75×106 Å

pLDDT: mean 87.1, std 17.61, range [39.91, 98.75]